Protein AF-A0A7Y1Y764-F1 (afdb_monomer_lite)

Foldseek 3Di:
DVLVVLLVVLLVCCVPPVVVSPPVSLLSLQASLLVVLLVVLCVLLVHDADPQLLQQLLPQLVVQLVVQCVVVVVVCVVVCVVPVVLVVVLVVCVVVDLQCVSNCPRPVVVVVLCCQQAVSLLRSLVRSLRSLCSSVQDALSSQLSSQLSSLSSNSSNVSSVQLVVCVVPDHHSSLSSLLSSLQSLLSSQLRSLLSSLVVCCVVVVDVPVSVVSNVVSSNSVSLLSLLVVLLVVVVVSCVVVVHDDDSSVVSSVLSNVLSVLSSVSSSVVSCVSSVNDPVVCCDCVNPVNVVSVCCNVVSSVVSVVCSCVVPVVNVVPD

Radius of gyration: 20.25 Å; chains: 1; bounding box: 54×49×51 Å

Secondary structure (DSSP, 8-state):
-HHHHHHHHHHHHHHH-HHHHTTHHHHHHHHHHHHHHHHHHHHHHT----HHHHHHIIIIIHHHHHHHHHHHHHHHHHHHGGGHHHHHHHHHHHHH-TTSHHHHTSHHHHHHHHIIIIIHHHHHHHHHHHHHHTT---SHHHHHHHHHHHHHHHHHHHHHHHHHHIIIIIS-HHHHHHHHHHTTTHHHHHHHHHHHHHHHHHTTS-HHHHHHHHHHHHHHHHHHHHHHHHHHHHHHHHHHTT--S-HHHHHHHHHHHHHHHHHHHHHHHHHHHHTSS-GGGGSTTSHHHHHHHHHHHHHHHHHHHHHHHH-GGGTS--

Sequence (318 aa):
MLALATGLLSAIWIILSPETALPVGLVLGSASVPAAVLFAVAGRLDAPISLRALIGGGTIGVGIALLSHAVVFAFAYSFFLGFAEAGTSALEALRIDPKFTSVLRSPWTILILLELTLVAPITEEAGKALGGFVARPTTRRDAFLAGVAAGIGFAIVENIAYGVGGLFGFDTWEPIVLGRMLGAAVHPLASGLVVLGWWERRNGVDAGAGIGRLIAGVAVHAAWNGALVITSIAGIAYDYGGASGNFAAASLAYTGLIGVLAAGALWVTASSVSGEIAAADLAPTNGHALAGWTVLASSFLVPVALLVLAFPELSDAG

pLDDT: mean 82.8, std 15.63, range [42.03, 98.75]

Structure (mmCIF, N/CA/C/O backbone):
data_AF-A0A7Y1Y764-F1
#
_entry.id   AF-A0A7Y1Y764-F1
#
loop_
_atom_site.group_PDB
_atom_site.id
_atom_site.type_symbol
_atom_site.label_atom_id
_atom_site.label_alt_id
_atom_site.label_comp_id
_atom_site.label_asym_id
_atom_site.label_entity_id
_atom_site.label_seq_id
_atom_site.pdbx_PDB_ins_code
_atom_site.Cartn_x
_atom_site.Cartn_y
_atom_site.Cartn_z
_atom_site.occupancy
_atom_site.B_iso_or_equiv
_atom_site.auth_seq_id
_atom_site.auth_comp_id
_atom_site.auth_asym_id
_atom_site.auth_atom_id
_atom_site.pdbx_PDB_model_num
ATOM 1 N N . MET A 1 1 ? -11.205 -17.881 2.915 1.00 74.75 1 MET A N 1
ATOM 2 C CA . MET A 1 1 ? -10.779 -19.045 2.100 1.00 74.75 1 MET A CA 1
ATOM 3 C C . MET A 1 1 ? -11.156 -18.885 0.631 1.00 74.75 1 MET A C 1
ATOM 5 O O . MET A 1 1 ? -10.245 -18.907 -0.180 1.00 74.75 1 MET A O 1
ATOM 9 N N . LEU A 1 2 ? -12.430 -18.639 0.285 1.00 82.12 2 LEU A N 1
ATOM 10 C CA . LEU A 1 2 ? -12.854 -18.468 -1.117 1.00 82.12 2 LEU A CA 1
ATOM 11 C C . LEU A 1 2 ? -12.069 -17.377 -1.869 1.00 82.12 2 LEU A C 1
ATOM 13 O O . LEU A 1 2 ? -11.486 -17.676 -2.897 1.00 82.12 2 LEU A O 1
ATOM 17 N N . ALA A 1 3 ? -11.969 -16.158 -1.324 1.00 83.56 3 ALA A N 1
ATOM 18 C CA . ALA A 1 3 ? -11.249 -15.053 -1.974 1.00 83.56 3 ALA A CA 1
ATOM 19 C C . ALA A 1 3 ? -9.763 -15.366 -2.258 1.00 83.56 3 ALA A C 1
ATOM 21 O O . ALA A 1 3 ? -9.260 -15.053 -3.331 1.00 83.56 3 ALA A O 1
ATOM 22 N N . LEU A 1 4 ? -9.080 -16.048 -1.330 1.00 84.50 4 LEU A N 1
ATOM 23 C CA . LEU A 1 4 ? -7.688 -16.472 -1.513 1.00 84.50 4 LEU A CA 1
ATOM 24 C C . LEU A 1 4 ? -7.564 -17.552 -2.593 1.00 84.50 4 LEU A C 1
ATOM 26 O O . LEU A 1 4 ? -6.676 -17.473 -3.435 1.00 84.50 4 LEU A O 1
ATOM 30 N N . ALA A 1 5 ? -8.465 -18.539 -2.587 1.00 88.38 5 ALA A N 1
ATOM 31 C CA . ALA A 1 5 ? -8.499 -19.575 -3.613 1.00 88.38 5 ALA A CA 1
ATOM 32 C C . ALA A 1 5 ? -8.774 -18.971 -4.998 1.00 88.38 5 ALA A C 1
ATOM 34 O O . ALA A 1 5 ? -8.069 -19.291 -5.948 1.00 88.38 5 ALA A O 1
ATOM 35 N N . THR A 1 6 ? -9.733 -18.045 -5.101 1.00 89.69 6 THR A N 1
ATOM 36 C CA . THR A 1 6 ? -10.001 -17.288 -6.330 1.00 89.69 6 THR A CA 1
ATOM 37 C C . THR A 1 6 ? -8.761 -16.531 -6.793 1.00 89.69 6 THR A C 1
ATOM 39 O O . THR A 1 6 ? -8.433 -16.616 -7.969 1.00 89.69 6 THR A O 1
ATOM 42 N N . GLY A 1 7 ? -8.044 -15.865 -5.884 1.00 87.19 7 GLY A N 1
ATOM 43 C CA . GLY A 1 7 ? -6.811 -15.149 -6.214 1.00 87.19 7 GLY A CA 1
ATOM 44 C C . GLY A 1 7 ? -5.695 -16.055 -6.714 1.00 87.19 7 GLY A C 1
ATOM 45 O O . GLY A 1 7 ? -5.092 -15.773 -7.746 1.00 87.19 7 GLY A O 1
ATOM 46 N N . LEU A 1 8 ? -5.457 -17.184 -6.046 1.00 90.31 8 LEU A N 1
ATOM 47 C CA . LEU A 1 8 ? -4.443 -18.146 -6.477 1.00 90.31 8 LEU A CA 1
ATOM 48 C C . LEU A 1 8 ? -4.789 -18.752 -7.842 1.00 90.31 8 LEU A C 1
ATOM 50 O O . LEU A 1 8 ? -3.937 -18.815 -8.724 1.00 90.31 8 LEU A O 1
ATOM 54 N N . LEU A 1 9 ? -6.048 -19.151 -8.038 1.00 92.75 9 LEU A N 1
ATOM 55 C CA . LEU A 1 9 ? -6.516 -19.694 -9.311 1.00 92.75 9 LEU A CA 1
ATOM 56 C C . LEU A 1 9 ? -6.457 -18.646 -10.426 1.00 92.75 9 LEU A C 1
ATOM 58 O O . LEU A 1 9 ? -6.048 -18.981 -11.534 1.00 92.75 9 LEU A O 1
ATOM 62 N N . SER A 1 10 ? -6.792 -17.381 -10.144 1.00 90.56 10 SER A N 1
ATOM 63 C CA . SER A 1 10 ? -6.635 -16.306 -11.126 1.00 90.56 10 SER A CA 1
ATOM 64 C C . SER A 1 10 ? -5.169 -16.056 -11.459 1.00 90.56 10 SER A C 1
ATOM 66 O O . SER A 1 10 ? -4.860 -15.908 -12.631 1.00 90.56 10 SER A O 1
ATOM 68 N N . ALA A 1 11 ? -4.254 -16.087 -10.482 1.00 92.19 11 ALA A N 1
ATOM 69 C CA . ALA A 1 11 ? -2.822 -15.942 -10.751 1.00 92.19 11 ALA A CA 1
ATOM 70 C C . ALA A 1 11 ? -2.315 -17.063 -11.667 1.00 92.19 11 ALA A C 1
ATOM 72 O O . ALA A 1 11 ? -1.645 -16.793 -12.659 1.00 92.19 11 ALA A O 1
ATOM 73 N N . ILE A 1 12 ? -2.690 -18.314 -11.378 1.00 93.94 12 ILE A N 1
ATOM 74 C CA . ILE A 1 12 ? -2.345 -19.467 -12.219 1.00 93.94 12 ILE A CA 1
ATOM 75 C C . ILE A 1 12 ? -2.919 -19.295 -13.632 1.00 93.94 12 ILE A C 1
ATOM 77 O O . ILE A 1 12 ? -2.206 -19.515 -14.606 1.00 93.94 12 ILE A O 1
ATOM 81 N N . TRP A 1 13 ? -4.176 -18.865 -13.764 1.00 94.44 13 TRP A N 1
ATOM 82 C CA . TRP A 1 13 ? -4.803 -18.644 -15.069 1.00 94.44 13 TRP A CA 1
ATOM 83 C C . TRP A 1 13 ? -4.116 -17.532 -15.873 1.00 94.44 13 TRP A C 1
ATOM 85 O O . TRP A 1 13 ? -3.839 -17.730 -17.054 1.00 94.44 13 TRP A O 1
ATOM 95 N N . ILE A 1 14 ? -3.777 -16.410 -15.229 1.00 92.62 14 ILE A N 1
ATOM 96 C CA . ILE A 1 14 ? -3.032 -15.297 -15.838 1.00 92.62 14 ILE A CA 1
ATOM 97 C C . ILE A 1 14 ? -1.668 -15.784 -16.344 1.00 92.62 14 ILE A C 1
ATOM 99 O O . ILE A 1 14 ? -1.298 -15.482 -17.471 1.00 92.62 14 ILE A O 1
ATOM 103 N N . ILE A 1 15 ? -0.944 -16.573 -15.545 1.00 92.06 15 ILE A N 1
ATOM 104 C CA . ILE A 1 15 ? 0.383 -17.090 -15.911 1.00 92.06 15 ILE A CA 1
ATOM 105 C C . ILE A 1 15 ? 0.301 -18.082 -17.079 1.00 92.06 15 ILE A C 1
ATOM 107 O O . ILE A 1 15 ? 1.140 -18.051 -17.975 1.00 92.06 15 ILE A O 1
ATOM 111 N N . LEU A 1 16 ? -0.679 -18.989 -17.061 1.00 94.25 16 LEU A N 1
ATOM 112 C CA . LEU A 1 16 ? -0.750 -20.085 -18.030 1.00 94.25 16 LEU A CA 1
ATOM 113 C C . LEU A 1 16 ? -1.453 -19.708 -19.336 1.00 94.25 16 LEU A C 1
ATOM 115 O O . LEU A 1 16 ? -1.208 -20.345 -20.361 1.00 94.25 16 LEU A O 1
ATOM 119 N N . SER A 1 17 ? -2.394 -18.763 -19.320 1.00 93.44 17 SER A N 1
ATOM 120 C CA . SER A 1 17 ? -3.243 -18.467 -20.485 1.00 93.44 17 SER A CA 1
ATOM 121 C C . SER A 1 17 ? -3.768 -17.023 -20.482 1.00 93.44 17 SER A C 1
ATOM 123 O O . SER A 1 17 ? -4.988 -16.818 -20.463 1.00 93.44 17 SER A O 1
ATOM 125 N N . PRO A 1 18 ? -2.880 -16.015 -20.532 1.00 89.25 18 PRO A N 1
ATOM 126 C CA . PRO A 1 18 ? -3.257 -14.616 -20.335 1.00 89.25 18 PRO A CA 1
ATOM 127 C C . PRO A 1 18 ? -4.267 -14.084 -21.360 1.00 89.25 18 PRO A C 1
ATOM 129 O O . PRO A 1 18 ? -5.234 -13.427 -20.980 1.00 89.25 18 PRO A O 1
ATOM 132 N N . GLU A 1 19 ? -4.124 -14.467 -22.630 1.00 90.94 19 GLU A N 1
ATOM 133 C CA . GLU A 1 19 ? -5.059 -14.131 -23.717 1.00 90.94 19 GLU A CA 1
ATOM 134 C C . GLU A 1 19 ? -6.507 -14.521 -23.378 1.00 90.94 19 GLU A C 1
ATOM 136 O O . GLU A 1 19 ? -7.450 -13.767 -23.601 1.00 90.94 19 GLU A O 1
ATOM 141 N N . THR A 1 20 ? -6.689 -15.705 -22.783 1.00 93.75 20 THR A N 1
ATOM 142 C CA . THR A 1 20 ? -8.015 -16.204 -22.378 1.00 93.75 20 THR A CA 1
ATOM 143 C C . THR A 1 20 ? -8.461 -15.668 -21.026 1.00 93.75 20 THR A C 1
ATOM 145 O O . THR A 1 20 ? -9.653 -15.688 -20.724 1.00 93.75 20 THR A O 1
ATOM 148 N N . ALA A 1 21 ? -7.510 -15.227 -20.199 1.00 89.75 21 ALA A N 1
ATOM 149 C CA . ALA A 1 21 ? -7.793 -14.659 -18.897 1.00 89.75 21 ALA A CA 1
ATOM 150 C C . ALA A 1 21 ? -8.440 -13.280 -19.035 1.00 89.75 21 ALA A C 1
ATOM 152 O O . ALA A 1 21 ? -9.253 -12.910 -18.194 1.00 89.75 21 ALA A O 1
ATOM 153 N N . LEU A 1 22 ? -8.159 -12.515 -20.086 1.00 88.50 22 LEU A N 1
ATOM 154 C CA . LEU A 1 22 ? -8.817 -11.228 -20.293 1.00 88.50 22 LEU A CA 1
ATOM 155 C C . LEU A 1 22 ? -10.318 -11.366 -20.627 1.00 88.50 22 LEU A C 1
ATOM 157 O O . LEU A 1 22 ? -10.718 -12.268 -21.358 1.00 88.50 22 LEU A O 1
ATOM 161 N N . PRO A 1 23 ? -11.178 -10.449 -20.137 1.00 90.25 23 PRO A N 1
ATOM 162 C CA . PRO A 1 23 ? -10.921 -9.413 -19.124 1.00 90.25 23 PRO A CA 1
ATOM 163 C C . PRO A 1 23 ? -11.101 -9.918 -17.676 1.00 90.25 23 PRO A C 1
ATOM 165 O O . PRO A 1 23 ? -10.860 -9.185 -16.717 1.00 90.25 23 PRO A O 1
ATOM 168 N N . VAL A 1 24 ? -11.563 -11.158 -17.494 1.00 92.94 24 VAL A N 1
ATOM 169 C CA . VAL A 1 24 ? -12.018 -11.692 -16.200 1.00 92.94 24 VAL A CA 1
ATOM 170 C C . VAL A 1 24 ? -10.870 -11.835 -15.198 1.00 92.94 24 VAL A C 1
ATOM 172 O O . VAL A 1 24 ? -10.999 -11.411 -14.054 1.00 92.94 24 VAL A O 1
ATOM 175 N N . GLY A 1 25 ? -9.738 -12.388 -15.619 1.00 89.12 25 GLY A N 1
ATOM 176 C CA . GLY A 1 25 ? -8.511 -12.533 -14.844 1.00 89.12 25 GLY A CA 1
ATOM 177 C C . GLY A 1 25 ? -7.947 -11.198 -14.369 1.00 89.12 25 GLY A C 1
ATOM 178 O O . GLY A 1 25 ? -7.520 -11.117 -13.223 1.00 89.12 25 GLY A O 1
ATOM 179 N N . LEU A 1 26 ? -8.041 -10.133 -15.174 1.00 92.12 26 LEU A N 1
ATOM 180 C CA . LEU A 1 26 ? -7.655 -8.781 -14.753 1.00 92.12 26 LEU A CA 1
ATOM 181 C C . LEU A 1 26 ? -8.497 -8.328 -13.558 1.00 92.12 26 LEU A C 1
ATOM 183 O O . LEU A 1 26 ? -7.946 -7.930 -12.531 1.00 92.12 26 LEU A O 1
ATOM 187 N N . VAL A 1 27 ? -9.824 -8.436 -13.651 1.00 94.06 27 VAL A N 1
ATOM 188 C CA . VAL A 1 27 ? -10.735 -8.019 -12.573 1.00 94.06 27 VAL A CA 1
ATOM 189 C C . VAL A 1 27 ? -10.589 -8.917 -11.342 1.00 94.06 27 VAL A C 1
ATOM 191 O O . VAL A 1 27 ? -10.467 -8.420 -10.221 1.00 94.06 27 VAL A O 1
ATOM 194 N N . LEU A 1 28 ? -10.569 -10.240 -11.531 1.00 93.88 28 LEU A N 1
ATOM 195 C CA . LEU A 1 28 ? -10.440 -11.199 -10.436 1.00 93.88 28 LEU A CA 1
ATOM 196 C C . LEU A 1 28 ? -9.090 -11.072 -9.733 1.00 93.88 28 LEU A C 1
ATOM 198 O O . LEU A 1 28 ? -9.072 -11.012 -8.505 1.00 93.88 28 LEU A O 1
ATOM 202 N N . GLY A 1 29 ? -7.984 -10.979 -10.470 1.00 92.25 29 GLY A N 1
ATOM 203 C CA . GLY A 1 29 ? -6.652 -10.773 -9.901 1.00 92.25 29 GLY A CA 1
ATOM 204 C C . GLY A 1 29 ? -6.574 -9.462 -9.123 1.00 92.25 29 GLY A C 1
ATOM 205 O O . GLY A 1 29 ? -6.137 -9.444 -7.973 1.00 92.25 29 GLY A O 1
ATOM 206 N N . SER A 1 30 ? -7.129 -8.387 -9.687 1.00 94.06 30 SER A N 1
ATOM 207 C CA . SER A 1 30 ? -7.143 -7.062 -9.059 1.00 94.06 30 SER A CA 1
ATOM 208 C C . SER A 1 30 ? -7.946 -6.993 -7.758 1.00 94.06 30 SER A C 1
ATOM 210 O O . SER A 1 30 ? -7.631 -6.154 -6.915 1.00 94.06 30 SER A O 1
ATOM 212 N N . ALA A 1 31 ? -8.965 -7.845 -7.576 1.00 96.31 31 ALA A N 1
ATOM 213 C CA . ALA A 1 31 ? -9.905 -7.746 -6.455 1.00 96.31 31 ALA A CA 1
ATOM 214 C C . ALA A 1 31 ? -9.817 -8.865 -5.411 1.00 96.31 31 ALA A C 1
ATOM 216 O O . ALA A 1 31 ? -10.033 -8.624 -4.221 1.00 96.31 31 ALA A O 1
ATOM 217 N N . SER A 1 32 ? -9.512 -10.092 -5.823 1.00 95.88 32 SER A N 1
ATOM 218 C CA . SER A 1 32 ? -9.644 -11.277 -4.967 1.00 95.88 32 SER A CA 1
ATOM 219 C C . SER A 1 32 ? -8.618 -11.331 -3.832 1.00 95.88 32 SER A C 1
ATOM 221 O O . SER A 1 32 ? -8.995 -11.601 -2.690 1.00 95.88 32 SER A O 1
ATOM 223 N N . VAL A 1 33 ? -7.343 -11.028 -4.103 1.00 94.94 33 VAL A N 1
ATOM 224 C CA . VAL A 1 33 ? -6.294 -11.019 -3.069 1.00 94.94 33 VAL A CA 1
ATOM 225 C C . VAL A 1 33 ? -6.491 -9.855 -2.089 1.00 94.94 33 VAL A C 1
ATOM 227 O O . VAL A 1 33 ? -6.516 -10.121 -0.884 1.00 94.94 33 VAL A O 1
ATOM 230 N N . PRO A 1 34 ? -6.755 -8.606 -2.533 1.00 96.75 34 PRO A N 1
ATOM 231 C CA . PRO A 1 34 ? -7.155 -7.532 -1.621 1.00 96.75 34 PRO A CA 1
ATOM 232 C C . PRO A 1 34 ? -8.377 -7.897 -0.758 1.00 96.75 34 PRO A C 1
ATOM 234 O O . PRO A 1 34 ? -8.368 -7.710 0.460 1.00 96.75 34 PRO A O 1
ATOM 237 N N . ALA A 1 35 ? -9.413 -8.507 -1.343 1.00 97.31 35 ALA A N 1
ATOM 238 C CA . ALA A 1 35 ? -10.568 -8.971 -0.577 1.00 97.31 35 ALA A CA 1
ATOM 239 C C . ALA A 1 35 ? -10.185 -10.041 0.462 1.00 97.31 35 ALA A C 1
ATOM 241 O O . ALA A 1 35 ? -10.663 -9.998 1.595 1.00 97.31 35 ALA A O 1
ATOM 242 N N . ALA A 1 36 ? -9.297 -10.980 0.121 1.00 97.06 36 ALA A N 1
ATOM 243 C CA . ALA A 1 36 ? -8.798 -11.979 1.064 1.00 97.06 36 ALA A CA 1
ATOM 244 C C . ALA A 1 36 ? -8.076 -11.335 2.259 1.00 97.06 36 ALA A C 1
ATOM 246 O O . ALA A 1 36 ? -8.318 -11.744 3.397 1.00 97.06 36 ALA A O 1
ATOM 247 N N . VAL A 1 37 ? -7.257 -10.306 2.013 1.0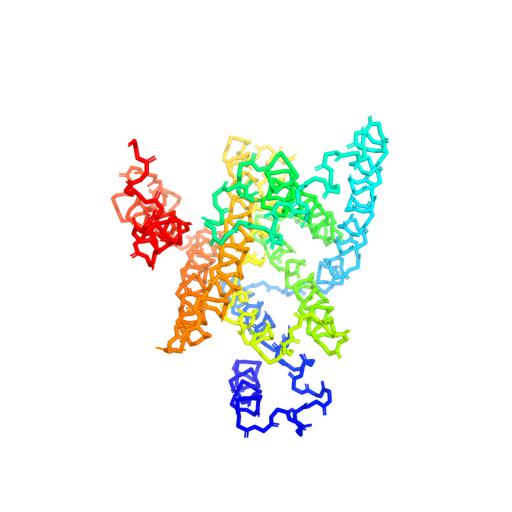0 97.56 37 VAL A N 1
ATOM 248 C CA . VAL A 1 37 ? -6.597 -9.517 3.065 1.00 97.56 37 VAL A CA 1
ATOM 249 C C . VAL A 1 37 ? -7.633 -8.837 3.963 1.00 97.56 37 VAL A C 1
ATOM 251 O O . VAL A 1 37 ? -7.543 -8.949 5.185 1.00 97.56 37 VAL A O 1
ATOM 254 N N . LEU A 1 38 ? -8.659 -8.206 3.382 1.00 98.12 38 LEU A N 1
ATOM 255 C CA . LEU A 1 38 ? -9.738 -7.569 4.144 1.00 98.12 38 LEU A CA 1
ATOM 256 C C . LEU A 1 38 ? -10.443 -8.558 5.078 1.00 98.12 38 LEU A C 1
ATOM 258 O O . LEU A 1 38 ? -10.617 -8.270 6.260 1.00 98.12 38 LEU A O 1
ATOM 262 N N . PHE A 1 39 ? -10.823 -9.732 4.565 1.00 97.94 39 PHE A N 1
ATOM 263 C CA . PHE A 1 39 ? -11.476 -10.765 5.370 1.00 97.94 39 PHE A CA 1
ATOM 264 C C . PHE A 1 39 ? -10.564 -11.306 6.474 1.00 97.94 39 PHE A C 1
ATOM 266 O O . PHE A 1 39 ? -11.042 -11.554 7.579 1.00 97.94 39 PHE A O 1
ATOM 273 N N . ALA A 1 40 ? -9.266 -11.466 6.203 1.00 97.12 40 ALA A N 1
ATOM 274 C CA . ALA A 1 40 ? -8.304 -11.912 7.205 1.00 97.12 40 ALA A CA 1
ATOM 275 C C . ALA A 1 40 ? -8.177 -10.901 8.355 1.00 97.12 40 ALA A C 1
ATOM 277 O O . ALA A 1 40 ? -8.237 -11.292 9.519 1.00 97.12 40 ALA A O 1
ATOM 278 N N . VAL A 1 41 ? -8.068 -9.605 8.046 1.00 97.81 41 VAL A N 1
ATOM 279 C CA . VAL A 1 41 ? -7.980 -8.547 9.066 1.00 97.81 41 VAL A CA 1
ATOM 280 C C . VAL A 1 41 ? -9.302 -8.376 9.817 1.00 97.81 41 VAL A C 1
ATOM 282 O O . VAL A 1 41 ? -9.295 -8.243 11.037 1.00 97.81 41 VAL A O 1
ATOM 285 N N . ALA A 1 42 ? -10.444 -8.424 9.129 1.00 97.69 42 ALA A N 1
ATOM 286 C CA . ALA A 1 42 ? -11.753 -8.342 9.776 1.00 97.69 42 ALA A CA 1
ATOM 287 C C . ALA A 1 42 ? -11.979 -9.503 10.755 1.00 97.69 42 ALA A C 1
ATOM 289 O O . ALA A 1 42 ? -12.375 -9.275 11.896 1.00 97.69 42 ALA A O 1
ATOM 290 N N . GLY A 1 43 ? -11.651 -10.734 10.340 1.00 96.38 43 GLY A N 1
ATOM 291 C CA . GLY A 1 43 ? -11.710 -11.910 11.210 1.00 96.38 43 GLY A CA 1
ATOM 292 C C . GLY A 1 43 ? -10.734 -11.817 12.383 1.00 96.38 43 GLY A C 1
ATOM 293 O O . GLY A 1 43 ? -11.077 -12.199 13.495 1.00 96.38 43 GLY A O 1
ATOM 294 N N . ARG A 1 44 ? -9.544 -11.243 12.165 1.00 95.06 44 ARG A N 1
ATOM 295 C CA . ARG A 1 44 ? -8.555 -11.004 13.225 1.00 95.06 44 ARG A CA 1
ATOM 296 C C . ARG A 1 44 ? -9.064 -10.053 14.305 1.00 95.06 44 ARG A C 1
ATOM 298 O O . ARG A 1 44 ? -8.757 -10.244 15.477 1.00 95.06 44 ARG A O 1
ATOM 305 N N . LEU A 1 45 ? -9.773 -9.008 13.896 1.00 96.12 45 LEU A N 1
ATOM 306 C CA . LEU A 1 45 ? -10.291 -7.974 14.790 1.00 96.12 45 LEU A CA 1
ATOM 307 C C . LEU A 1 45 ? -11.662 -8.321 15.380 1.00 96.12 45 LEU A C 1
ATOM 309 O O . LEU A 1 45 ? -12.152 -7.546 16.201 1.00 96.12 45 LEU A O 1
ATOM 313 N N . ASP A 1 46 ? -12.258 -9.438 14.947 1.00 96.38 46 ASP A N 1
ATOM 314 C CA . ASP A 1 46 ? -13.639 -9.832 15.240 1.00 96.38 46 ASP A CA 1
ATOM 315 C C . ASP A 1 46 ? -14.623 -8.670 15.019 1.00 96.38 46 ASP A C 1
ATOM 317 O O . ASP A 1 46 ? -15.422 -8.302 15.879 1.00 96.38 46 ASP A O 1
ATOM 321 N N . ALA A 1 47 ? -14.488 -8.007 13.866 1.00 95.12 47 ALA A N 1
ATOM 322 C CA . ALA A 1 47 ? -15.212 -6.779 13.565 1.00 95.12 47 ALA A CA 1
ATOM 323 C C . ALA A 1 47 ? -15.842 -6.817 12.163 1.00 95.12 47 ALA A C 1
ATOM 325 O O . ALA A 1 47 ? -15.241 -7.335 11.214 1.00 95.12 47 ALA A O 1
ATOM 326 N N . PRO A 1 48 ? -17.055 -6.254 11.996 1.00 96.75 48 PRO A N 1
ATOM 327 C CA . PRO A 1 48 ? -17.731 -6.241 10.709 1.00 96.75 48 PRO A CA 1
ATOM 328 C C . PRO A 1 48 ? -17.027 -5.305 9.721 1.00 96.75 48 PRO A C 1
ATOM 330 O O . PRO A 1 48 ? -16.610 -4.196 10.055 1.00 96.75 48 PRO A O 1
ATOM 333 N N . ILE A 1 49 ? -16.949 -5.732 8.461 1.00 97.50 49 ILE A N 1
ATOM 334 C CA . ILE A 1 49 ? -16.391 -4.917 7.378 1.00 97.50 49 ILE A CA 1
ATOM 335 C C . ILE A 1 49 ? -17.326 -3.741 7.080 1.00 97.50 49 ILE A C 1
ATOM 337 O O . ILE A 1 49 ? -18.512 -3.921 6.795 1.00 97.50 49 ILE A O 1
ATOM 341 N N . SER A 1 50 ? -16.773 -2.528 7.054 1.00 97.44 50 SER A N 1
ATOM 342 C CA . SER A 1 50 ? -17.509 -1.342 6.619 1.00 97.44 50 SER A CA 1
ATOM 343 C C . SER A 1 50 ? -17.481 -1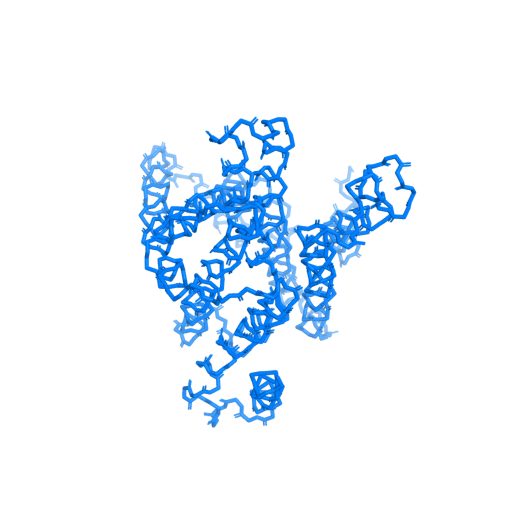.197 5.098 1.00 97.44 50 SER A C 1
ATOM 345 O O . SER A 1 50 ? -16.500 -0.730 4.516 1.00 97.44 50 SER A O 1
ATOM 347 N N . LEU A 1 51 ? -18.602 -1.516 4.445 1.00 97.81 51 LEU A N 1
ATOM 348 C CA . LEU A 1 51 ? -18.769 -1.292 3.004 1.00 97.81 51 LEU A CA 1
ATOM 349 C C . LEU A 1 51 ? -18.654 0.197 2.631 1.00 97.81 51 LEU A C 1
ATOM 351 O O . LEU A 1 51 ? -18.181 0.529 1.550 1.00 97.81 51 LEU A O 1
ATOM 355 N N . ARG A 1 52 ? -19.035 1.106 3.539 1.00 98.19 52 ARG A N 1
ATOM 356 C CA . ARG A 1 52 ? -18.894 2.555 3.320 1.00 98.19 52 ARG A CA 1
ATOM 357 C C . ARG A 1 52 ? -17.436 2.979 3.220 1.00 98.19 52 ARG A C 1
ATOM 359 O O . ARG A 1 52 ? -17.120 3.782 2.354 1.00 98.19 52 ARG A O 1
ATOM 366 N N . ALA A 1 53 ? -16.569 2.440 4.078 1.00 98.31 53 ALA A N 1
ATOM 367 C CA . ALA A 1 53 ? -15.137 2.709 3.997 1.00 98.31 53 ALA A CA 1
ATOM 368 C C . ALA A 1 53 ? -14.538 2.126 2.712 1.00 98.31 53 ALA A C 1
ATOM 370 O O . ALA A 1 53 ? -13.798 2.821 2.025 1.00 98.31 53 ALA A O 1
ATOM 371 N N . LEU A 1 54 ? -14.921 0.894 2.352 1.00 98.50 54 LEU A N 1
ATOM 372 C CA . LEU A 1 54 ? -14.493 0.246 1.109 1.00 98.50 54 LEU A CA 1
ATOM 373 C C . LEU A 1 54 ? -14.854 1.090 -0.124 1.00 98.50 54 LEU A C 1
ATOM 375 O O . LEU A 1 54 ? -13.981 1.455 -0.908 1.00 98.50 54 LEU A O 1
ATOM 379 N N . ILE A 1 55 ? -16.129 1.465 -0.261 1.00 98.31 55 ILE A N 1
ATOM 380 C CA . ILE A 1 55 ? -16.599 2.323 -1.358 1.00 98.31 55 ILE A CA 1
ATOM 381 C C . ILE A 1 55 ? -15.930 3.698 -1.284 1.00 98.31 55 ILE A C 1
ATOM 383 O O . ILE A 1 55 ? -15.501 4.220 -2.309 1.00 98.31 55 ILE A O 1
ATOM 387 N N . GLY A 1 56 ? -15.806 4.279 -0.089 1.00 98.06 56 GLY A N 1
ATOM 388 C CA . GLY A 1 56 ? -15.166 5.575 0.125 1.00 98.06 56 GLY A CA 1
ATOM 389 C C . GLY A 1 56 ? -13.716 5.595 -0.356 1.00 98.06 56 GLY A C 1
ATOM 390 O O . GLY A 1 56 ? -13.315 6.537 -1.030 1.00 98.06 56 GLY A O 1
ATOM 391 N N . GLY A 1 57 ? -12.945 4.543 -0.090 1.00 97.69 57 GLY A N 1
ATOM 392 C CA . GLY A 1 57 ? -11.587 4.398 -0.612 1.00 97.69 57 GLY A CA 1
ATOM 393 C C . GLY A 1 57 ? -11.536 4.324 -2.138 1.00 97.69 57 GLY A C 1
ATOM 394 O O . GLY A 1 57 ? -10.793 5.076 -2.763 1.00 97.69 57 GLY A O 1
ATOM 395 N N . GLY A 1 58 ? -12.383 3.484 -2.743 1.00 97.31 58 GLY A N 1
ATOM 396 C CA . GLY A 1 58 ? -12.441 3.313 -4.201 1.00 97.31 58 GLY A CA 1
ATOM 397 C C . GLY A 1 58 ? -13.036 4.500 -4.970 1.00 97.31 58 GLY A C 1
ATOM 398 O O . GLY A 1 58 ? -12.883 4.578 -6.182 1.00 97.31 58 GLY A O 1
ATOM 399 N N . THR A 1 59 ? -13.711 5.430 -4.288 1.00 97.44 59 THR A N 1
ATOM 400 C CA . THR A 1 59 ? -14.352 6.599 -4.916 1.00 97.44 59 THR A CA 1
ATOM 401 C C . THR A 1 59 ? -13.697 7.905 -4.485 1.00 97.44 59 THR A C 1
ATOM 403 O O . THR A 1 59 ? -13.018 8.535 -5.285 1.00 97.44 59 THR A O 1
ATOM 406 N N . ILE A 1 60 ? -13.858 8.310 -3.222 1.00 96.88 60 ILE A N 1
ATOM 407 C CA . ILE A 1 60 ? -13.289 9.550 -2.671 1.00 96.88 60 ILE A CA 1
ATOM 408 C C . ILE A 1 60 ? -11.765 9.487 -2.700 1.00 96.88 60 ILE A C 1
ATOM 410 O O . ILE A 1 60 ? -11.135 10.450 -3.126 1.00 96.88 60 ILE A O 1
ATOM 414 N N . GLY A 1 61 ? -11.179 8.360 -2.284 1.00 94.19 61 GLY A N 1
ATOM 415 C CA . GLY A 1 61 ? -9.728 8.186 -2.292 1.00 94.19 61 GLY A CA 1
ATOM 416 C C . GLY A 1 61 ? -9.145 8.348 -3.692 1.00 94.19 61 GLY A C 1
ATOM 417 O O . GLY A 1 61 ? -8.276 9.192 -3.896 1.00 94.19 61 GLY A O 1
ATOM 418 N N . VAL A 1 62 ? -9.685 7.607 -4.663 1.00 93.50 62 VAL A N 1
ATOM 419 C CA . VAL A 1 62 ? -9.269 7.683 -6.074 1.00 93.50 62 VAL A CA 1
ATOM 420 C C . VAL A 1 62 ? -9.526 9.071 -6.663 1.00 93.50 62 VAL A C 1
ATOM 422 O O . VAL A 1 62 ? -8.655 9.629 -7.319 1.00 93.50 62 VAL A O 1
ATOM 425 N N . GLY A 1 63 ? -10.690 9.668 -6.401 1.00 93.62 63 GLY A N 1
ATOM 426 C CA . GLY A 1 63 ? -11.028 11.003 -6.893 1.00 93.62 63 GLY A CA 1
ATOM 427 C C . GLY A 1 63 ? -10.070 12.077 -6.380 1.00 93.62 63 GLY A C 1
ATOM 428 O O . GLY A 1 63 ? -9.615 12.908 -7.160 1.00 93.62 63 GLY A O 1
ATOM 429 N N . ILE A 1 64 ? -9.717 12.038 -5.092 1.00 92.88 64 ILE A N 1
ATOM 430 C CA . ILE A 1 64 ? -8.731 12.955 -4.510 1.00 92.88 64 ILE A CA 1
ATOM 431 C C . ILE A 1 64 ? -7.356 12.721 -5.126 1.00 92.88 64 ILE A C 1
ATOM 433 O O . ILE A 1 64 ? -6.743 13.690 -5.551 1.00 92.88 64 ILE A O 1
ATOM 437 N N . ALA A 1 65 ? -6.907 11.470 -5.242 1.00 89.12 65 ALA A N 1
ATOM 438 C CA . ALA A 1 65 ? -5.626 11.151 -5.866 1.00 89.12 65 ALA A CA 1
ATOM 439 C C . ALA A 1 65 ? -5.539 11.692 -7.302 1.00 89.12 65 ALA A C 1
ATOM 441 O O . ALA A 1 65 ? -4.598 12.401 -7.641 1.00 89.12 65 ALA A O 1
ATOM 442 N N . LEU A 1 66 ? -6.562 11.450 -8.127 1.00 87.94 66 LEU A N 1
ATOM 443 C CA . LEU A 1 66 ? -6.615 11.944 -9.506 1.00 87.94 66 LEU A CA 1
ATOM 444 C C . LEU A 1 66 ? -6.603 13.476 -9.579 1.00 87.94 66 LEU A C 1
ATOM 446 O O . LEU A 1 66 ? -5.867 14.044 -10.383 1.00 87.94 66 LEU A O 1
ATOM 450 N N . LEU A 1 67 ? -7.397 14.152 -8.743 1.00 87.94 67 LEU A N 1
ATOM 451 C CA . LEU A 1 67 ? -7.435 15.616 -8.702 1.00 87.94 67 LEU A CA 1
ATOM 452 C C . LEU A 1 67 ? -6.108 16.200 -8.211 1.00 87.94 67 LEU A C 1
ATOM 454 O O . LEU A 1 67 ? -5.618 17.171 -8.784 1.00 87.94 67 LEU A O 1
ATOM 458 N N . SER A 1 68 ? -5.517 15.607 -7.175 1.00 84.19 68 SER A N 1
ATOM 459 C CA . SER A 1 68 ? -4.224 16.013 -6.636 1.00 84.19 68 SER A CA 1
ATOM 460 C C . SER A 1 68 ? -3.119 15.833 -7.668 1.00 84.19 68 SER A C 1
ATOM 462 O O . SER A 1 68 ? -2.409 16.797 -7.929 1.00 84.19 68 SER A O 1
ATOM 464 N N . HIS A 1 69 ? -3.030 14.678 -8.329 1.00 79.69 69 HIS A N 1
ATOM 465 C CA . HIS A 1 69 ? -2.051 14.454 -9.394 1.00 79.69 69 HIS A CA 1
ATOM 466 C C . HIS A 1 69 ? -2.260 15.402 -10.571 1.00 79.69 69 HIS A C 1
ATOM 468 O O . HIS A 1 69 ? -1.292 15.950 -11.079 1.00 79.69 69 HIS A O 1
ATOM 474 N N . ALA A 1 70 ? -3.501 15.672 -10.985 1.00 77.75 70 ALA A N 1
ATOM 475 C CA . ALA A 1 70 ? -3.763 16.634 -12.052 1.00 77.75 70 ALA A CA 1
ATOM 476 C C . ALA A 1 70 ? -3.297 18.048 -11.675 1.00 77.75 70 ALA A C 1
ATOM 478 O O . ALA A 1 70 ? -2.719 18.745 -12.505 1.00 77.75 70 ALA A O 1
ATOM 479 N N . VAL A 1 71 ? -3.509 18.468 -10.425 1.00 74.56 71 VAL A N 1
ATOM 480 C CA . VAL A 1 71 ? -3.051 19.772 -9.924 1.00 74.56 71 VAL A CA 1
ATOM 481 C C . VAL A 1 71 ? -1.536 19.814 -9.802 1.00 74.56 71 VAL A C 1
ATOM 483 O O . VAL A 1 71 ? -0.939 20.805 -10.210 1.00 74.56 71 VAL A O 1
ATOM 486 N N . VAL A 1 72 ? -0.900 18.764 -9.282 1.00 71.06 72 VAL A N 1
ATOM 487 C CA . VAL A 1 72 ? 0.560 18.722 -9.165 1.00 71.06 72 VAL A CA 1
ATOM 488 C C . VAL A 1 72 ? 1.204 18.653 -10.543 1.00 71.06 72 VAL A C 1
ATOM 490 O O . VAL A 1 72 ? 2.136 19.404 -10.803 1.00 71.06 72 VAL A O 1
ATOM 493 N N . PHE A 1 73 ? 0.657 17.865 -11.466 1.00 66.44 73 PHE A N 1
ATOM 494 C CA . PHE A 1 73 ? 1.121 17.805 -12.846 1.00 66.44 73 PHE A CA 1
ATOM 495 C C . PHE A 1 73 ? 0.895 19.129 -13.576 1.00 66.44 73 PHE A C 1
ATOM 497 O O . PHE A 1 73 ? 1.782 19.581 -14.284 1.00 66.44 73 PHE A O 1
ATOM 504 N N . ALA A 1 74 ? -0.243 19.801 -13.380 1.00 70.06 74 ALA A N 1
ATOM 505 C CA . ALA A 1 74 ? -0.494 21.121 -13.952 1.00 70.06 74 ALA A CA 1
ATOM 506 C C . ALA A 1 74 ? 0.413 22.195 -13.339 1.00 70.06 74 ALA A C 1
ATOM 508 O O . ALA A 1 74 ? 0.892 23.063 -14.065 1.00 70.06 74 ALA A O 1
ATOM 509 N N . PHE A 1 75 ? 0.674 22.140 -12.030 1.00 68.12 75 PHE A N 1
ATOM 510 C CA . PHE A 1 75 ? 1.607 23.034 -11.349 1.00 68.12 75 PHE A CA 1
ATOM 511 C C . PHE A 1 75 ? 3.026 22.803 -11.846 1.00 68.12 75 PHE A C 1
ATOM 513 O O . PHE A 1 75 ? 3.670 23.767 -12.237 1.00 68.12 75 PHE A O 1
ATOM 520 N N . ALA A 1 76 ? 3.473 21.546 -11.898 1.00 63.16 76 ALA A N 1
ATOM 521 C CA . ALA A 1 76 ? 4.728 21.147 -12.503 1.00 63.16 76 ALA A CA 1
ATOM 522 C C . ALA A 1 76 ? 4.773 21.701 -13.927 1.00 63.16 76 ALA A C 1
ATOM 524 O O . ALA A 1 76 ? 5.526 22.625 -14.191 1.00 63.16 76 ALA A O 1
ATOM 525 N N . TYR A 1 77 ? 3.900 21.245 -14.818 1.00 61.47 77 TYR A N 1
ATOM 526 C CA . TYR A 1 77 ? 3.833 21.681 -16.210 1.00 61.47 77 TYR A CA 1
ATOM 527 C C . TYR A 1 77 ? 3.828 23.213 -16.381 1.00 61.47 77 TYR A C 1
ATOM 529 O O . TYR A 1 77 ? 4.544 23.726 -17.233 1.00 61.47 77 TYR A O 1
ATOM 537 N N . SER A 1 78 ? 3.097 23.963 -15.550 1.00 62.06 78 SER A N 1
ATOM 538 C CA . SER A 1 78 ? 3.023 25.435 -15.622 1.00 62.06 78 SER A CA 1
ATOM 539 C C . SER A 1 78 ? 4.266 26.134 -15.064 1.00 62.06 78 SER A C 1
ATOM 541 O O . SER A 1 78 ? 4.750 27.089 -15.665 1.00 62.06 78 SER A O 1
ATOM 543 N N . PHE A 1 79 ? 4.811 25.657 -13.943 1.00 59.72 79 PHE A N 1
ATOM 544 C CA . PHE A 1 79 ? 6.095 26.101 -13.388 1.00 59.72 79 PHE A CA 1
ATOM 545 C C . PHE A 1 79 ? 7.245 25.806 -14.370 1.00 59.72 79 PHE A C 1
ATOM 547 O O . PHE A 1 79 ? 8.217 26.553 -14.458 1.00 59.72 79 PHE A O 1
ATOM 554 N N . PHE A 1 80 ? 7.090 24.749 -15.168 1.00 52.81 80 PHE A N 1
ATOM 555 C CA . PHE A 1 80 ? 8.091 24.189 -16.067 1.00 52.81 80 PHE A CA 1
ATOM 556 C C . PHE A 1 80 ? 7.977 24.613 -17.531 1.00 52.81 80 PHE A C 1
ATOM 558 O O . PHE A 1 80 ? 8.978 24.554 -18.239 1.00 52.81 80 PHE A O 1
ATOM 565 N N . LEU A 1 81 ? 6.834 25.126 -17.990 1.00 56.62 81 LEU A N 1
ATOM 566 C CA . LEU A 1 81 ? 6.720 25.837 -19.271 1.00 56.62 81 LEU A CA 1
ATOM 567 C C . LEU A 1 81 ? 7.666 27.050 -19.332 1.00 56.62 81 LEU A C 1
ATOM 569 O O . LEU A 1 81 ? 8.084 27.441 -20.417 1.00 56.62 81 LEU A O 1
ATOM 573 N N . GLY A 1 82 ? 8.090 27.578 -18.178 1.00 56.53 82 GLY A N 1
ATOM 574 C CA . GLY A 1 82 ? 9.189 28.544 -18.078 1.00 56.53 82 GLY A CA 1
ATOM 575 C C . GLY A 1 82 ? 10.591 27.983 -18.388 1.00 56.53 82 GLY A C 1
ATOM 576 O O . GLY A 1 82 ? 11.530 28.764 -18.485 1.00 56.53 82 GLY A O 1
ATOM 577 N N . PHE A 1 83 ? 10.742 26.662 -18.550 1.00 55.25 83 PHE A N 1
ATOM 578 C CA . PHE A 1 83 ? 12.010 25.921 -18.691 1.00 55.25 83 PHE A CA 1
ATOM 579 C C . PHE A 1 83 ? 11.951 24.788 -19.744 1.00 55.25 83 PHE A C 1
ATOM 581 O O . PHE A 1 83 ? 12.727 23.832 -19.675 1.00 55.25 83 PHE A O 1
ATOM 588 N N . ALA A 1 84 ? 11.043 24.870 -20.724 1.00 52.78 84 ALA A N 1
ATOM 589 C CA . ALA A 1 84 ? 10.779 23.823 -21.723 1.00 52.78 84 ALA A CA 1
ATOM 590 C C . ALA A 1 84 ? 12.035 23.296 -22.460 1.00 52.78 84 ALA A C 1
ATOM 592 O O . ALA A 1 84 ? 12.102 22.114 -22.795 1.00 52.78 84 ALA A O 1
ATOM 593 N N . GLU A 1 85 ? 13.060 24.135 -22.629 1.00 57.97 85 GLU A N 1
ATOM 594 C CA . GLU A 1 85 ? 14.349 23.773 -23.237 1.00 57.97 85 GLU A CA 1
ATOM 595 C C . GLU A 1 85 ? 15.117 22.687 -22.462 1.00 57.97 85 GLU A C 1
ATOM 597 O O . GLU A 1 85 ? 15.835 21.879 -23.058 1.00 57.97 85 GLU A O 1
ATOM 602 N N . ALA A 1 86 ? 14.958 22.613 -21.138 1.00 56.31 86 ALA A N 1
ATOM 603 C CA . ALA A 1 86 ? 15.635 21.609 -20.320 1.00 56.31 86 ALA A CA 1
ATOM 604 C C . ALA A 1 86 ? 14.989 20.218 -20.453 1.00 56.31 86 ALA A C 1
ATOM 606 O O . ALA A 1 86 ? 15.677 19.211 -20.297 1.00 56.31 86 ALA A O 1
ATOM 607 N N . GLY A 1 87 ? 13.684 20.150 -20.740 1.00 52.72 87 GLY A N 1
ATOM 608 C CA . GLY A 1 87 ? 12.966 18.888 -20.946 1.00 52.72 87 GLY A CA 1
ATOM 609 C C . GLY A 1 87 ? 13.319 18.241 -22.285 1.00 52.72 87 GLY A C 1
ATOM 610 O O . GLY A 1 87 ? 13.636 17.052 -22.336 1.00 52.72 87 GLY A O 1
ATOM 611 N N . THR A 1 88 ? 13.361 19.039 -23.357 1.00 58.50 88 THR A N 1
ATOM 612 C CA . THR A 1 88 ? 13.861 18.590 -24.666 1.00 58.50 88 THR A CA 1
ATOM 613 C C . THR A 1 88 ? 15.320 18.163 -24.578 1.00 58.50 88 THR A C 1
ATOM 615 O O . THR A 1 88 ? 15.645 17.073 -25.030 1.00 58.50 88 THR A O 1
ATOM 618 N N . SER A 1 89 ? 16.168 18.925 -23.877 1.00 58.50 89 SER A N 1
ATOM 619 C CA . SER A 1 89 ? 17.582 18.569 -23.681 1.00 58.50 89 SER A CA 1
ATOM 620 C C . SER A 1 89 ? 17.779 17.255 -22.912 1.00 58.50 89 SER A C 1
ATOM 622 O O . SER A 1 89 ? 18.710 16.510 -23.208 1.00 58.50 89 SER A O 1
ATOM 624 N N . ALA A 1 90 ? 16.907 16.929 -21.949 1.00 51.97 90 ALA A N 1
ATOM 625 C CA . ALA A 1 90 ? 16.961 15.659 -21.222 1.00 51.97 90 ALA A CA 1
ATOM 626 C C . ALA A 1 90 ? 16.536 14.460 -22.091 1.00 51.97 90 ALA A C 1
ATOM 628 O O . ALA A 1 90 ? 17.156 13.400 -22.016 1.00 51.97 90 ALA A O 1
ATOM 629 N N . LEU A 1 91 ? 15.515 14.627 -22.941 1.00 53.72 91 LEU A N 1
ATOM 630 C CA . LEU A 1 91 ? 15.093 13.615 -23.921 1.00 53.72 91 LEU A CA 1
ATOM 631 C C . LEU A 1 91 ? 16.130 13.421 -25.040 1.00 53.72 91 LEU A C 1
ATOM 633 O O . LEU A 1 91 ? 16.350 12.296 -25.489 1.00 53.72 91 LEU A O 1
ATOM 637 N N . GLU A 1 92 ? 16.792 14.496 -25.468 1.00 59.31 92 GLU A N 1
ATOM 638 C CA . GLU A 1 92 ? 17.920 14.445 -26.403 1.00 59.31 92 GLU A CA 1
ATOM 639 C C . GLU A 1 92 ? 19.122 13.723 -25.768 1.00 59.31 92 GLU A C 1
ATOM 641 O O . GLU A 1 92 ? 19.719 12.854 -26.397 1.00 59.31 92 GLU A O 1
ATOM 646 N N . ALA A 1 93 ? 19.436 14.008 -24.498 1.00 55.44 93 ALA A N 1
ATOM 647 C CA . ALA A 1 93 ? 20.506 13.334 -23.759 1.00 55.44 93 ALA A CA 1
ATOM 648 C C . ALA A 1 93 ? 20.228 11.832 -23.568 1.00 55.44 93 ALA A C 1
ATOM 650 O O . ALA A 1 93 ? 21.128 11.023 -23.768 1.00 55.44 93 ALA A O 1
ATOM 651 N N . LEU A 1 94 ? 18.976 11.450 -23.287 1.00 50.81 94 LEU A N 1
ATOM 652 C CA . LEU A 1 94 ? 18.506 10.054 -23.251 1.00 50.81 94 LEU A CA 1
ATOM 653 C C . LEU A 1 94 ? 18.749 9.303 -24.567 1.00 50.81 94 LEU A C 1
ATOM 655 O O . LEU A 1 94 ? 18.990 8.100 -24.557 1.00 50.81 94 LEU A O 1
ATOM 659 N N . ARG A 1 95 ? 18.676 10.001 -25.705 1.00 55.62 95 ARG A N 1
ATOM 660 C CA . ARG A 1 95 ? 18.946 9.419 -27.028 1.00 55.62 95 ARG A CA 1
ATOM 661 C C . ARG A 1 95 ? 20.433 9.288 -27.348 1.00 55.62 95 ARG A C 1
ATOM 663 O O . ARG A 1 95 ? 20.773 8.526 -28.248 1.00 55.62 95 ARG A O 1
ATOM 670 N N . ILE A 1 96 ? 21.295 10.049 -26.674 1.00 54.69 96 ILE A N 1
ATOM 671 C CA . ILE A 1 96 ? 22.709 10.219 -27.043 1.00 54.69 96 ILE A CA 1
ATOM 672 C C . ILE A 1 96 ? 23.654 9.538 -26.035 1.00 54.69 96 ILE A C 1
ATOM 674 O O . ILE A 1 96 ? 24.768 9.173 -26.408 1.00 54.69 96 ILE A O 1
ATOM 678 N N . ASP A 1 97 ? 23.228 9.321 -24.788 1.00 52.09 97 ASP A N 1
ATOM 679 C CA . ASP A 1 97 ? 24.074 8.799 -23.711 1.00 52.09 97 ASP A CA 1
ATOM 680 C C . ASP A 1 97 ? 23.592 7.429 -23.179 1.00 52.09 97 ASP A C 1
ATOM 682 O O . ASP A 1 97 ? 22.554 7.352 -22.518 1.00 52.09 97 ASP A O 1
ATOM 686 N N . PRO A 1 98 ? 24.355 6.340 -23.394 1.00 52.34 98 PRO A N 1
ATOM 687 C CA . PRO A 1 98 ? 24.011 5.006 -22.902 1.00 52.34 98 PRO A CA 1
ATOM 688 C C . PRO A 1 98 ? 24.170 4.837 -21.379 1.00 52.34 98 PRO A C 1
ATOM 690 O O . PRO A 1 98 ? 23.845 3.776 -20.853 1.00 52.34 98 PRO A O 1
ATOM 693 N N . LYS A 1 99 ? 24.677 5.837 -20.639 1.00 55.69 99 LYS A N 1
ATOM 694 C CA . LYS A 1 99 ? 25.140 5.640 -19.254 1.00 55.69 99 LYS A CA 1
ATOM 695 C C . LYS A 1 99 ? 24.109 5.845 -18.147 1.00 55.69 99 LYS A C 1
ATOM 697 O O . LYS A 1 99 ? 24.496 5.712 -16.990 1.00 55.69 99 LYS A O 1
ATOM 702 N N . PHE A 1 100 ? 22.844 6.170 -18.435 1.00 59.56 100 PHE A N 1
ATOM 703 C CA . PHE A 1 100 ? 21.730 6.310 -17.463 1.00 59.56 100 PHE A CA 1
ATOM 704 C C . PHE A 1 100 ? 21.901 7.392 -16.354 1.00 59.56 100 PHE A C 1
ATOM 706 O O . PHE A 1 100 ? 20.927 7.952 -15.851 1.00 59.56 100 PHE A O 1
ATOM 713 N N . THR A 1 101 ? 23.132 7.760 -15.990 1.00 59.34 101 THR A N 1
ATOM 714 C CA . THR A 1 101 ? 23.502 8.741 -14.959 1.00 59.34 101 THR A CA 1
ATOM 715 C C . THR A 1 101 ? 23.103 10.165 -15.323 1.00 59.34 101 THR A C 1
ATOM 717 O O . THR A 1 101 ? 22.691 10.919 -14.443 1.00 59.34 101 THR A O 1
ATOM 720 N N . SER A 1 102 ? 23.180 10.545 -16.598 1.00 60.31 102 SER A N 1
ATOM 721 C CA . SER A 1 102 ? 22.698 11.839 -17.097 1.00 60.31 102 SER A CA 1
ATOM 722 C C . SER A 1 102 ? 21.184 11.990 -16.912 1.00 60.31 102 SER A C 1
ATOM 724 O O . SER A 1 102 ? 20.709 13.057 -16.526 1.00 60.31 102 SER A O 1
ATOM 726 N N . VAL A 1 103 ? 20.439 10.893 -17.064 1.00 61.28 103 VAL A N 1
ATOM 727 C CA . VAL A 1 103 ? 18.988 10.822 -16.845 1.00 61.28 103 VAL A CA 1
ATOM 728 C C . VAL A 1 103 ? 18.649 10.968 -15.368 1.00 61.28 103 VAL A C 1
ATOM 730 O O . VAL A 1 103 ? 17.795 11.773 -15.019 1.00 61.28 103 VAL A O 1
ATOM 733 N N . LEU A 1 104 ? 19.336 10.245 -14.481 1.00 64.44 104 LEU A N 1
ATOM 734 C CA . LEU A 1 104 ? 19.090 10.322 -13.034 1.00 64.44 104 LEU A CA 1
ATOM 735 C C . LEU A 1 104 ? 19.521 11.663 -12.422 1.00 64.44 104 LEU A C 1
ATOM 737 O O . LEU A 1 104 ? 18.950 12.093 -11.423 1.00 64.44 104 LEU A O 1
ATOM 741 N N . ARG A 1 105 ? 20.500 12.346 -13.027 1.00 64.75 105 ARG A N 1
ATOM 742 C CA . ARG A 1 105 ? 20.915 13.708 -12.645 1.00 64.75 105 ARG A CA 1
ATOM 743 C C . ARG A 1 105 ? 19.992 14.792 -13.195 1.00 64.75 105 ARG A C 1
ATOM 745 O O . ARG A 1 105 ? 20.097 15.941 -12.768 1.00 64.75 105 ARG A O 1
ATOM 752 N N . SER A 1 106 ? 19.104 14.448 -14.127 1.00 65.62 106 SER A N 1
ATOM 753 C CA . SER A 1 106 ? 18.118 15.381 -14.651 1.00 65.62 106 SER A CA 1
ATOM 754 C C . SER A 1 106 ? 17.196 15.845 -13.521 1.00 65.62 106 SER A C 1
ATOM 756 O O . SER A 1 106 ? 16.557 15.005 -12.874 1.00 65.62 106 SER A O 1
ATOM 758 N N . PRO A 1 107 ? 17.048 17.165 -13.305 1.00 66.19 107 PRO A N 1
ATOM 759 C CA . PRO A 1 107 ? 16.064 17.695 -12.367 1.00 66.19 107 PRO A CA 1
ATOM 760 C C . PRO A 1 107 ? 14.655 17.145 -12.630 1.00 66.19 107 PRO A C 1
ATOM 762 O O . PRO A 1 107 ? 13.908 16.907 -11.688 1.00 66.19 107 PRO A O 1
ATOM 765 N N . TRP A 1 108 ? 14.318 16.862 -13.893 1.00 67.19 108 TRP A N 1
ATOM 766 C CA . TRP A 1 108 ? 13.033 16.289 -14.301 1.00 67.19 108 TRP A CA 1
ATOM 767 C C . TRP A 1 108 ? 12.797 14.896 -13.740 1.00 67.19 108 TRP A C 1
ATOM 769 O O . TRP A 1 108 ? 11.731 14.618 -13.197 1.00 67.19 108 TRP A O 1
ATOM 779 N N . THR A 1 109 ? 13.807 14.035 -13.833 1.00 69.19 109 THR A N 1
ATOM 780 C CA . THR A 1 109 ? 13.738 12.684 -13.282 1.00 69.19 109 THR A CA 1
ATOM 781 C C . THR A 1 109 ? 13.599 12.753 -11.771 1.00 69.19 109 THR A C 1
ATOM 783 O O . THR A 1 109 ? 12.737 12.087 -11.217 1.00 69.19 109 THR A O 1
ATOM 786 N N . ILE A 1 110 ? 14.365 13.620 -11.100 1.00 72.31 110 ILE A N 1
ATOM 787 C CA . ILE A 1 110 ? 14.263 13.815 -9.645 1.00 72.31 110 ILE A CA 1
ATOM 788 C C . ILE A 1 110 ? 12.855 14.274 -9.250 1.00 72.31 110 ILE A C 1
ATOM 790 O O . ILE A 1 110 ? 12.295 13.756 -8.291 1.00 72.31 110 ILE A O 1
ATOM 794 N N . LEU A 1 111 ? 12.259 15.207 -9.989 1.00 72.50 111 LEU A N 1
ATOM 795 C CA . LEU A 1 111 ? 10.912 15.704 -9.709 1.00 72.50 111 LEU A CA 1
ATOM 796 C C . LEU A 1 111 ? 9.836 14.642 -9.934 1.00 72.50 111 LEU A C 1
ATOM 798 O O . LEU A 1 111 ? 8.952 14.507 -9.096 1.00 72.50 111 LEU A O 1
ATOM 802 N N . ILE A 1 112 ? 9.927 13.861 -11.013 1.00 73.62 112 ILE A N 1
ATOM 803 C CA . ILE A 1 112 ? 9.018 12.732 -11.258 1.00 73.62 112 ILE A CA 1
ATOM 804 C C . ILE A 1 112 ? 9.186 11.669 -10.170 1.00 73.62 112 ILE A C 1
ATOM 806 O O . ILE A 1 112 ? 8.198 11.142 -9.669 1.00 73.62 112 ILE A O 1
ATOM 810 N N . LEU A 1 113 ? 10.418 11.379 -9.749 1.00 77.12 113 LEU A N 1
ATOM 811 C CA . LEU A 1 113 ? 10.677 10.463 -8.642 1.00 77.12 113 LEU A CA 1
ATOM 812 C C . LEU A 1 113 ? 10.068 10.990 -7.339 1.00 77.12 113 LEU A C 1
ATOM 814 O O . LEU A 1 113 ? 9.383 10.241 -6.651 1.00 77.12 113 LEU A O 1
ATOM 818 N N . LEU A 1 114 ? 10.257 12.268 -7.005 1.00 79.31 114 LEU A N 1
ATOM 819 C CA . LEU A 1 114 ? 9.633 12.884 -5.830 1.00 79.31 114 LEU A CA 1
ATOM 820 C C . LEU A 1 114 ? 8.104 12.838 -5.914 1.00 79.31 114 LEU A C 1
ATOM 822 O O . LEU A 1 114 ? 7.448 12.539 -4.918 1.00 79.31 114 LEU A O 1
ATOM 826 N N . GLU A 1 115 ? 7.539 13.076 -7.093 1.00 82.25 115 GLU A N 1
ATOM 827 C CA . GLU A 1 115 ? 6.101 12.976 -7.310 1.00 82.25 115 GLU A CA 1
ATOM 828 C C . GLU A 1 115 ? 5.600 11.558 -7.029 1.00 82.25 115 GLU A C 1
ATOM 830 O O . GLU A 1 115 ? 4.789 11.353 -6.130 1.00 82.25 115 GLU A O 1
ATOM 835 N N . LEU A 1 116 ? 6.140 10.562 -7.736 1.00 82.38 116 LEU A N 1
ATOM 836 C CA . LEU A 1 116 ? 5.666 9.178 -7.679 1.00 82.38 116 LEU A CA 1
ATOM 837 C C . LEU A 1 116 ? 5.920 8.513 -6.321 1.00 82.38 116 LEU A C 1
ATOM 839 O O . LEU A 1 116 ? 5.122 7.690 -5.868 1.00 82.38 116 LEU A O 1
ATOM 843 N N . THR A 1 117 ? 7.032 8.853 -5.668 1.00 85.12 117 THR A N 1
ATOM 844 C CA . THR A 1 117 ? 7.480 8.171 -4.445 1.00 85.12 117 THR A CA 1
ATOM 845 C C . THR A 1 117 ? 7.117 8.899 -3.162 1.00 85.12 117 THR A C 1
ATOM 847 O O . THR A 1 117 ? 7.161 8.278 -2.107 1.00 85.12 117 THR A O 1
ATOM 850 N N . LEU A 1 118 ? 6.737 10.179 -3.212 1.00 86.25 118 LEU A N 1
ATOM 851 C CA . LEU A 1 118 ? 6.421 10.950 -2.008 1.00 86.25 118 LEU A CA 1
ATOM 852 C C . LEU A 1 118 ? 5.080 11.675 -2.109 1.00 86.25 118 LEU A C 1
ATOM 854 O O . LEU A 1 118 ? 4.205 11.451 -1.272 1.00 86.25 118 LEU A O 1
ATOM 858 N N . VAL A 1 119 ? 4.906 12.538 -3.109 1.00 87.25 119 VAL A N 1
ATOM 859 C CA . VAL A 1 119 ? 3.708 13.388 -3.213 1.00 87.25 119 VAL A CA 1
ATOM 860 C C . VAL A 1 119 ? 2.461 12.548 -3.486 1.00 87.25 119 VAL A C 1
ATOM 862 O O . VAL A 1 119 ? 1.456 12.700 -2.784 1.00 87.25 119 VAL A O 1
ATOM 865 N N . ALA A 1 120 ? 2.545 11.616 -4.434 1.00 88.31 120 ALA A N 1
ATOM 866 C CA . ALA A 1 120 ? 1.471 10.691 -4.760 1.00 88.31 120 ALA A CA 1
ATOM 867 C C . ALA A 1 120 ? 1.026 9.892 -3.518 1.00 88.31 120 ALA A C 1
ATOM 869 O O . ALA A 1 120 ? -0.119 10.052 -3.093 1.00 88.31 120 ALA A O 1
ATOM 870 N N . PRO A 1 121 ? 1.914 9.168 -2.805 1.00 93.69 121 PRO A N 1
ATOM 871 C CA . PRO A 1 121 ? 1.565 8.501 -1.553 1.00 93.69 121 PRO A CA 1
ATOM 872 C C . PRO A 1 121 ? 0.908 9.398 -0.499 1.00 93.69 121 PRO A C 1
ATOM 874 O O . PRO A 1 121 ? -0.059 8.975 0.132 1.00 93.69 121 PRO A O 1
ATOM 877 N N . ILE A 1 122 ? 1.392 10.630 -0.299 1.00 93.25 122 ILE A N 1
ATOM 878 C CA . ILE A 1 122 ? 0.800 11.567 0.671 1.00 93.25 122 ILE A CA 1
ATOM 879 C C . ILE A 1 122 ? -0.649 11.892 0.298 1.00 93.25 122 ILE A C 1
ATOM 881 O O . ILE A 1 122 ? -1.542 11.829 1.148 1.00 93.25 122 ILE A O 1
ATOM 885 N N . THR A 1 123 ? -0.882 12.266 -0.960 1.00 93.94 123 THR A N 1
ATOM 886 C CA . THR A 1 123 ? -2.205 12.697 -1.431 1.00 93.94 123 THR A CA 1
ATOM 887 C C . THR A 1 123 ? -3.187 11.532 -1.475 1.00 93.94 123 THR A C 1
ATOM 889 O O . THR A 1 123 ? -4.326 11.656 -1.018 1.00 93.94 123 THR A O 1
ATOM 892 N N . GLU A 1 124 ? -2.723 10.369 -1.918 1.00 96.12 124 GLU A N 1
ATOM 893 C CA . GLU A 1 124 ? -3.487 9.134 -1.924 1.00 96.12 124 GLU A CA 1
ATOM 894 C C . GLU A 1 124 ? -3.899 8.694 -0.524 1.00 96.12 124 GLU A C 1
ATOM 896 O O . GLU A 1 124 ? -5.077 8.418 -0.292 1.00 96.12 124 GLU A O 1
ATOM 901 N N . GLU A 1 125 ? -2.966 8.642 0.429 1.00 97.75 125 GLU A N 1
ATOM 902 C CA . GLU A 1 125 ? -3.287 8.223 1.794 1.00 97.75 125 GLU A CA 1
ATOM 903 C C . GLU A 1 125 ? -4.205 9.228 2.497 1.00 97.75 125 GLU A C 1
ATOM 905 O O . GLU A 1 125 ? -5.101 8.826 3.243 1.00 97.75 125 GLU A O 1
ATOM 910 N N . ALA A 1 126 ? -4.074 10.528 2.211 1.00 95.81 126 ALA A N 1
ATOM 911 C CA . ALA A 1 126 ? -5.030 11.527 2.679 1.00 95.81 126 ALA A CA 1
ATOM 912 C C . ALA A 1 126 ? -6.438 11.276 2.108 1.00 95.81 126 ALA A C 1
ATOM 914 O O . ALA A 1 126 ? -7.425 11.302 2.853 1.00 95.81 126 ALA A O 1
ATOM 915 N N . GLY A 1 127 ? -6.541 10.978 0.810 1.00 96.69 127 GLY A N 1
ATOM 916 C CA . GLY A 1 127 ? -7.804 10.648 0.154 1.00 96.69 127 GLY A CA 1
ATOM 917 C C . GLY A 1 127 ? -8.442 9.370 0.705 1.00 96.69 127 GLY A C 1
ATOM 918 O O . GLY A 1 127 ? -9.625 9.365 1.061 1.00 96.69 127 GLY A O 1
ATOM 919 N N . LYS A 1 128 ? -7.657 8.295 0.839 1.00 98.12 128 LYS A N 1
ATOM 920 C CA . LYS A 1 128 ? -8.086 7.018 1.436 1.00 98.12 128 LYS A CA 1
ATOM 921 C C . LYS A 1 128 ? -8.560 7.224 2.868 1.00 98.12 128 LYS A C 1
ATOM 923 O O . LYS A 1 128 ? -9.601 6.687 3.246 1.00 98.12 128 LYS A O 1
ATOM 928 N N . ALA A 1 129 ? -7.867 8.054 3.648 1.00 96.94 129 ALA A N 1
ATOM 929 C CA . ALA A 1 129 ? -8.267 8.343 5.016 1.00 96.94 129 ALA A CA 1
ATOM 930 C C . ALA A 1 129 ? -9.630 9.038 5.091 1.00 96.94 129 ALA A C 1
ATOM 932 O O . ALA A 1 129 ? -10.480 8.637 5.889 1.00 96.94 129 ALA A O 1
ATOM 933 N N . LEU A 1 130 ? -9.880 10.027 4.228 1.00 97.50 130 LEU A N 1
ATOM 934 C CA . LEU A 1 130 ? -11.193 10.669 4.117 1.00 97.50 130 LEU A CA 1
ATOM 935 C C . LEU A 1 130 ? -12.283 9.660 3.732 1.00 97.50 130 LEU A C 1
ATOM 937 O O . LEU A 1 130 ? -13.348 9.657 4.352 1.00 97.50 130 LEU A O 1
ATOM 941 N N . GLY A 1 131 ? -11.993 8.756 2.791 1.00 96.69 131 GLY A N 1
ATOM 942 C CA . GLY A 1 131 ? -12.864 7.630 2.442 1.00 96.69 131 GLY A CA 1
ATOM 943 C C . GLY A 1 131 ? -13.160 6.706 3.631 1.00 96.69 131 GLY A C 1
ATOM 944 O O . GLY A 1 131 ? -14.316 6.361 3.876 1.00 96.69 131 GLY A O 1
ATOM 945 N N . GLY A 1 132 ? -12.145 6.367 4.430 1.00 96.69 132 GLY A N 1
ATOM 946 C CA . GLY A 1 132 ? -12.290 5.571 5.651 1.00 96.69 132 GLY A CA 1
ATOM 947 C C . GLY A 1 132 ? -13.162 6.256 6.708 1.00 96.69 132 GLY A C 1
ATOM 948 O O . GLY A 1 132 ? -14.028 5.621 7.313 1.00 96.69 132 GLY A O 1
ATOM 949 N N . PHE A 1 133 ? -13.024 7.573 6.886 1.00 97.44 133 PHE A N 1
ATOM 950 C CA . PHE A 1 133 ? -13.822 8.339 7.851 1.00 97.44 133 PHE A CA 1
ATOM 951 C C . PHE A 1 133 ? -15.312 8.444 7.502 1.00 97.44 133 PHE A C 1
ATOM 953 O O . PHE A 1 133 ? -16.111 8.731 8.398 1.00 97.44 133 PHE A O 1
ATOM 960 N N . VAL A 1 134 ? -15.732 8.126 6.271 1.00 96.75 134 VAL A N 1
ATOM 961 C CA . VAL A 1 134 ? -17.162 7.988 5.922 1.00 96.75 134 VAL A CA 1
ATOM 962 C C . VAL A 1 134 ? -17.847 6.917 6.782 1.00 96.75 134 VAL A C 1
ATOM 964 O O . VAL A 1 134 ? -19.042 7.019 7.072 1.00 96.75 134 VAL A O 1
ATOM 967 N N . ALA A 1 135 ? -17.096 5.918 7.256 1.00 95.69 135 ALA A N 1
ATOM 968 C CA . ALA A 1 135 ? -17.595 4.900 8.176 1.00 95.69 135 ALA A CA 1
ATOM 969 C C . ALA A 1 135 ? -17.845 5.408 9.606 1.00 95.69 135 ALA A C 1
ATOM 971 O O . ALA A 1 135 ? -18.502 4.707 10.367 1.00 95.69 135 ALA A O 1
ATOM 972 N N . ARG A 1 136 ? -17.370 6.612 9.961 1.00 96.94 136 ARG A N 1
ATOM 973 C CA . ARG A 1 136 ? -17.481 7.216 11.303 1.00 96.94 136 ARG A CA 1
ATOM 974 C C . ARG A 1 136 ? -16.987 6.278 12.420 1.00 96.94 136 ARG A C 1
ATOM 976 O O . ARG A 1 136 ? -17.762 5.947 13.315 1.00 96.94 136 ARG A O 1
ATOM 983 N N . PRO A 1 137 ? -15.716 5.837 12.374 1.00 97.06 137 PRO A N 1
ATOM 984 C CA . PRO A 1 137 ? -15.190 4.891 13.350 1.00 97.06 137 PRO A CA 1
ATOM 985 C C . PRO A 1 137 ? -15.259 5.441 14.779 1.00 97.06 137 PRO A C 1
ATOM 987 O O . PRO A 1 137 ? -14.862 6.580 15.040 1.00 97.06 137 PRO A O 1
ATOM 990 N N . THR A 1 138 ? -15.735 4.612 15.707 1.00 96.50 138 THR A N 1
ATOM 991 C CA . THR A 1 138 ? -15.930 4.975 17.121 1.00 96.50 138 THR A CA 1
ATOM 992 C C . THR A 1 138 ? -14.867 4.409 18.049 1.00 96.50 138 THR A C 1
ATOM 994 O O . THR A 1 138 ? -14.659 4.945 19.133 1.00 96.50 138 THR A O 1
ATOM 997 N N . THR A 1 139 ? -14.174 3.352 17.632 1.00 96.25 139 THR A N 1
ATOM 998 C CA . THR A 1 139 ? -13.117 2.703 18.410 1.00 96.25 139 THR A CA 1
ATOM 999 C C . THR A 1 139 ? -11.811 2.621 17.621 1.00 96.25 139 THR A C 1
ATOM 1001 O O . THR A 1 139 ? -11.788 2.799 16.402 1.00 96.25 139 THR A O 1
ATOM 1004 N N . ARG A 1 140 ? -10.707 2.290 18.307 1.00 95.81 140 ARG A N 1
ATOM 1005 C CA . ARG A 1 140 ? -9.404 2.011 17.671 1.00 95.81 140 ARG A CA 1
ATOM 1006 C C . ARG A 1 140 ? -9.505 0.902 16.619 1.00 95.81 140 ARG A C 1
ATOM 1008 O O . ARG A 1 140 ? -8.929 1.030 15.542 1.00 95.81 140 ARG A O 1
ATOM 1015 N N . ARG A 1 141 ? -10.243 -0.170 16.936 1.00 96.94 141 ARG A N 1
ATOM 1016 C CA . ARG A 1 141 ? -10.466 -1.312 16.035 1.00 96.94 141 ARG A CA 1
ATOM 1017 C C . ARG A 1 141 ? -11.246 -0.877 14.798 1.00 96.94 141 ARG A C 1
ATOM 1019 O O . ARG A 1 141 ? -10.800 -1.154 13.689 1.00 96.94 141 ARG A O 1
ATOM 1026 N N . ASP A 1 142 ? -12.326 -0.115 14.988 1.00 97.69 142 ASP A N 1
ATOM 1027 C CA . ASP A 1 142 ? -13.125 0.418 13.877 1.00 97.69 142 ASP A CA 1
ATOM 1028 C C . ASP A 1 142 ? -12.301 1.345 12.986 1.00 97.69 142 ASP A C 1
ATOM 1030 O O . ASP A 1 142 ? -12.411 1.278 11.767 1.00 97.69 142 ASP A O 1
ATOM 1034 N N . ALA A 1 143 ? -11.475 2.214 13.578 1.00 98.00 143 ALA A N 1
ATOM 1035 C CA . ALA A 1 143 ? -10.649 3.161 12.835 1.00 98.00 143 ALA A CA 1
ATOM 1036 C C . ALA A 1 143 ? -9.623 2.436 11.963 1.00 98.00 143 ALA A C 1
ATOM 1038 O O . ALA A 1 143 ? -9.523 2.711 10.768 1.00 98.00 143 ALA A O 1
ATOM 1039 N N . PHE A 1 144 ? -8.912 1.466 12.539 1.00 98.38 144 PHE A N 1
ATOM 1040 C CA . PHE A 1 144 ? -7.955 0.665 11.791 1.00 98.38 144 PHE A CA 1
ATOM 1041 C C . PHE A 1 144 ? -8.638 -0.146 10.680 1.00 98.38 144 PHE A C 1
ATOM 1043 O O . PHE A 1 144 ? -8.208 -0.079 9.530 1.00 98.38 144 PHE A O 1
ATOM 1050 N N . LEU A 1 145 ? -9.742 -0.845 10.978 1.00 98.62 145 LEU A N 1
ATOM 1051 C CA . LEU A 1 145 ? -10.466 -1.642 9.982 1.00 98.62 145 LEU A CA 1
ATOM 1052 C C . LEU A 1 145 ? -11.110 -0.777 8.888 1.00 98.62 145 LEU A C 1
ATOM 1054 O O . LEU A 1 145 ? -11.138 -1.182 7.727 1.00 98.62 145 LEU A O 1
ATOM 1058 N N . ALA A 1 146 ? -11.598 0.422 9.218 1.00 98.69 146 ALA A N 1
ATOM 1059 C CA . ALA A 1 146 ? -12.097 1.376 8.231 1.00 98.69 146 ALA A CA 1
ATOM 1060 C C . ALA A 1 146 ? -10.975 1.858 7.299 1.00 98.69 146 ALA A C 1
ATOM 1062 O O . ALA A 1 146 ? -11.184 1.932 6.090 1.00 98.69 146 ALA A O 1
ATOM 1063 N N . GLY A 1 147 ? -9.780 2.129 7.829 1.00 98.62 147 GLY A N 1
ATOM 1064 C CA . GLY A 1 147 ? -8.606 2.439 7.012 1.00 98.62 147 GLY A CA 1
ATOM 1065 C C . GLY A 1 147 ? -8.194 1.278 6.110 1.00 98.62 147 GLY A C 1
ATOM 1066 O O . GLY A 1 147 ? -8.004 1.479 4.915 1.00 98.62 147 GLY A O 1
ATOM 1067 N N . VAL A 1 148 ? -8.155 0.055 6.646 1.00 98.75 148 VAL A N 1
ATOM 1068 C CA . VAL A 1 148 ? -7.893 -1.173 5.877 1.00 98.75 148 VAL A CA 1
ATOM 1069 C C . VAL A 1 148 ? -8.903 -1.321 4.740 1.00 98.75 148 VAL A C 1
ATOM 1071 O O . VAL A 1 148 ? -8.509 -1.473 3.589 1.00 98.75 148 VAL A O 1
ATOM 1074 N N . ALA A 1 149 ? -10.203 -1.214 5.028 1.00 98.75 149 ALA A N 1
ATOM 1075 C CA . ALA A 1 149 ? -11.252 -1.310 4.017 1.00 98.75 149 ALA A CA 1
ATOM 1076 C C . ALA A 1 149 ? -11.113 -0.226 2.937 1.00 98.75 149 ALA A C 1
ATOM 1078 O O . ALA A 1 149 ? -11.214 -0.541 1.754 1.00 98.75 149 ALA A O 1
ATOM 1079 N N . ALA A 1 150 ? -10.831 1.024 3.313 1.00 98.75 150 ALA A N 1
ATOM 1080 C CA . ALA A 1 150 ? -10.601 2.098 2.350 1.00 98.75 150 ALA A CA 1
ATOM 1081 C C . ALA A 1 150 ? -9.365 1.840 1.470 1.00 98.75 150 ALA A C 1
ATOM 1083 O O . ALA A 1 150 ? -9.446 1.985 0.251 1.00 98.75 150 ALA A O 1
ATOM 1084 N N . GLY A 1 151 ? -8.257 1.384 2.058 1.00 98.56 151 GLY A N 1
ATOM 1085 C CA . GLY A 1 151 ? -7.053 1.006 1.317 1.00 98.56 151 GLY A CA 1
ATOM 1086 C C . GLY A 1 151 ? -7.320 -0.106 0.300 1.00 98.56 151 GLY A C 1
ATOM 1087 O O . GLY A 1 151 ? -6.891 -0.005 -0.844 1.00 98.56 151 GLY A O 1
ATOM 1088 N N . ILE A 1 152 ? -8.102 -1.126 0.671 1.00 98.56 152 ILE A N 1
ATOM 1089 C CA . ILE A 1 152 ? -8.521 -2.199 -0.247 1.00 98.56 152 ILE A CA 1
ATOM 1090 C C . ILE A 1 152 ? -9.381 -1.654 -1.386 1.00 98.56 152 ILE A C 1
ATOM 1092 O O . ILE A 1 152 ? -9.143 -1.985 -2.542 1.00 98.56 152 ILE A O 1
ATOM 1096 N N . GLY A 1 153 ? -10.367 -0.811 -1.080 1.00 98.44 153 GLY A N 1
ATOM 1097 C CA . GLY A 1 153 ? -11.256 -0.247 -2.096 1.00 98.44 153 GLY A CA 1
ATOM 1098 C C . GLY A 1 153 ? -10.498 0.582 -3.125 1.00 98.44 153 GLY A C 1
ATOM 1099 O O . GLY A 1 153 ? -10.750 0.458 -4.321 1.00 98.44 153 GLY A O 1
ATOM 1100 N N . PHE A 1 154 ? -9.528 1.370 -2.659 1.00 98.44 154 PHE A N 1
ATOM 1101 C CA . PHE A 1 154 ? -8.618 2.101 -3.530 1.00 98.44 154 PHE A CA 1
ATOM 1102 C C . PHE A 1 154 ? -7.765 1.151 -4.373 1.00 98.44 154 PHE A C 1
ATOM 1104 O O . PHE A 1 154 ? -7.765 1.270 -5.594 1.00 98.44 154 PHE A O 1
ATOM 1111 N N . ALA A 1 155 ? -7.098 0.179 -3.739 1.00 97.69 155 ALA A N 1
ATOM 1112 C CA . ALA A 1 155 ? -6.210 -0.765 -4.414 1.00 97.69 155 ALA A CA 1
ATOM 1113 C C . ALA A 1 155 ? -6.919 -1.527 -5.539 1.00 97.69 155 ALA A C 1
ATOM 1115 O O . ALA A 1 155 ? -6.337 -1.737 -6.591 1.00 97.69 155 ALA A O 1
ATOM 1116 N N . ILE A 1 156 ? -8.186 -1.910 -5.360 1.00 98.00 156 ILE A N 1
ATOM 1117 C CA . ILE A 1 156 ? -8.961 -2.595 -6.405 1.00 98.00 156 ILE A CA 1
ATOM 1118 C C . ILE A 1 156 ? -9.097 -1.721 -7.655 1.00 98.00 156 ILE A C 1
ATOM 1120 O O . ILE A 1 156 ? -8.821 -2.183 -8.761 1.00 98.00 156 ILE A O 1
ATOM 1124 N N . VAL A 1 157 ? -9.531 -0.470 -7.484 1.00 97.62 157 VAL A N 1
ATOM 1125 C CA . VAL A 1 157 ? -9.734 0.460 -8.605 1.00 97.62 157 VAL A CA 1
ATOM 1126 C C . VAL A 1 157 ? -8.406 0.783 -9.271 1.00 97.62 157 VAL A C 1
ATOM 1128 O O . VAL A 1 157 ? -8.305 0.762 -10.495 1.00 97.62 157 VAL A O 1
ATOM 1131 N N . GLU A 1 158 ? -7.383 1.026 -8.463 1.00 94.62 158 GLU A N 1
ATOM 1132 C CA . GLU A 1 158 ? -6.043 1.319 -8.934 1.00 94.62 158 GLU A CA 1
ATOM 1133 C C . GLU A 1 158 ? -5.457 0.130 -9.718 1.00 94.62 158 GLU A C 1
ATOM 1135 O O . GLU A 1 158 ? -4.998 0.299 -10.843 1.00 94.62 158 GLU A O 1
ATOM 1140 N N . ASN A 1 159 ? -5.564 -1.096 -9.198 1.00 94.88 159 ASN A N 1
ATOM 1141 C CA . ASN A 1 159 ? -5.090 -2.307 -9.871 1.00 94.88 159 ASN A CA 1
ATOM 1142 C C . ASN A 1 159 ? -5.740 -2.496 -11.242 1.00 94.88 159 ASN A C 1
ATOM 1144 O O . ASN A 1 159 ? -5.048 -2.799 -12.214 1.00 94.88 159 ASN A O 1
ATOM 1148 N N . ILE A 1 160 ? -7.054 -2.270 -11.328 1.00 95.12 160 ILE A N 1
ATOM 1149 C CA . ILE A 1 160 ? -7.783 -2.326 -12.596 1.00 95.12 160 ILE A CA 1
ATOM 1150 C C . ILE A 1 160 ? -7.279 -1.233 -13.538 1.00 95.12 160 ILE A C 1
ATOM 1152 O O . ILE A 1 160 ? -7.009 -1.525 -14.698 1.00 95.12 160 ILE A O 1
ATOM 1156 N N . ALA A 1 161 ? -7.123 0.003 -13.057 1.00 92.25 161 ALA A N 1
ATOM 1157 C CA . ALA A 1 161 ? -6.665 1.122 -13.876 1.00 92.25 161 ALA A CA 1
ATOM 1158 C C . ALA A 1 161 ? -5.269 0.873 -14.467 1.00 92.25 161 ALA A C 1
ATOM 1160 O O . ALA A 1 161 ? -5.082 1.059 -15.668 1.00 92.25 161 ALA A O 1
ATOM 1161 N N . TYR A 1 162 ? -4.316 0.387 -13.666 1.00 89.44 162 TYR A N 1
ATOM 1162 C CA . TYR A 1 162 ? -2.975 0.046 -14.151 1.00 89.44 162 TYR A CA 1
ATOM 1163 C C . TYR A 1 162 ? -2.978 -1.168 -15.083 1.00 89.44 162 TYR A C 1
ATOM 1165 O O . TYR A 1 162 ? -2.316 -1.134 -16.117 1.00 89.44 162 TYR A O 1
ATOM 1173 N N . GLY A 1 163 ? -3.746 -2.219 -14.771 1.00 90.62 163 GLY A N 1
ATOM 1174 C CA . GLY A 1 163 ? -3.879 -3.379 -15.657 1.00 90.62 163 GLY A CA 1
ATOM 1175 C C . GLY A 1 163 ? -4.461 -2.995 -17.020 1.00 90.62 163 GLY A C 1
ATOM 1176 O O . GLY A 1 163 ? -3.944 -3.400 -18.056 1.00 90.62 163 GLY A O 1
ATOM 1177 N N . VAL A 1 164 ? -5.495 -2.150 -17.030 1.00 90.50 164 VAL A N 1
ATOM 1178 C CA . VAL A 1 164 ? -6.076 -1.591 -18.258 1.00 90.50 164 VAL A CA 1
ATOM 1179 C C . VAL A 1 164 ? -5.069 -0.691 -18.976 1.00 90.50 164 VAL A C 1
ATOM 1181 O O . VAL A 1 164 ? -4.961 -0.771 -20.194 1.00 90.50 164 VAL A O 1
ATOM 1184 N N . GLY A 1 165 ? -4.299 0.121 -18.248 1.00 85.06 165 GLY A N 1
ATOM 1185 C CA . GLY A 1 165 ? -3.220 0.937 -18.810 1.00 85.06 165 GLY A CA 1
ATOM 1186 C C . GLY A 1 165 ? -2.171 0.110 -19.561 1.00 85.06 165 GLY A C 1
ATOM 1187 O O . GLY A 1 165 ? -1.749 0.517 -20.642 1.00 85.06 165 GLY A O 1
ATOM 1188 N N . GLY A 1 166 ? -1.825 -1.078 -19.051 1.00 84.44 166 GLY A N 1
ATOM 1189 C CA . GLY A 1 166 ? -0.968 -2.039 -19.755 1.00 84.44 166 GLY A CA 1
ATOM 1190 C C . GLY A 1 166 ? -1.517 -2.406 -21.140 1.00 84.44 166 GLY A C 1
ATOM 1191 O O . GLY A 1 166 ? -0.809 -2.316 -22.138 1.00 84.44 166 GLY A O 1
ATOM 1192 N N . LEU A 1 167 ? -2.825 -2.671 -21.249 1.00 84.31 167 LEU A N 1
ATOM 1193 C CA . LEU A 1 167 ? -3.467 -3.012 -22.530 1.00 84.31 167 LEU A CA 1
ATOM 1194 C C . LEU A 1 167 ? -3.344 -1.917 -23.608 1.00 84.31 167 LEU A C 1
ATOM 1196 O O . LEU A 1 167 ? -3.454 -2.224 -24.794 1.00 84.31 167 LEU A O 1
ATOM 1200 N N . PHE A 1 168 ? -3.134 -0.655 -23.218 1.00 80.81 168 PHE A N 1
ATOM 1201 C CA . PHE A 1 168 ? -3.095 0.496 -24.126 1.00 80.81 168 PHE A CA 1
ATOM 1202 C C . PHE A 1 168 ? -1.684 1.022 -24.442 1.00 80.81 168 PHE A C 1
ATOM 1204 O O . PHE A 1 168 ? -1.570 2.063 -25.089 1.00 80.81 168 PHE A O 1
ATOM 1211 N N . GLY A 1 169 ? -0.621 0.294 -24.077 1.00 58.12 169 GLY A N 1
ATOM 1212 C CA . GLY A 1 169 ? 0.698 0.490 -24.698 1.00 58.12 169 GLY A CA 1
ATOM 1213 C C . GLY A 1 169 ? 1.828 1.001 -23.807 1.00 58.12 169 GLY A C 1
ATOM 1214 O O . GLY A 1 169 ? 2.747 1.627 -24.330 1.00 58.12 169 GLY A O 1
ATOM 1215 N N . PHE A 1 170 ? 1.798 0.727 -22.501 1.00 54.28 170 PHE A N 1
ATOM 1216 C CA . PHE A 1 170 ? 2.936 1.020 -21.614 1.00 54.28 170 PHE A CA 1
ATOM 1217 C C . PHE A 1 170 ? 3.695 -0.225 -21.147 1.00 54.28 170 PHE A C 1
ATOM 1219 O O . PHE A 1 170 ? 4.880 -0.112 -20.872 1.00 54.28 170 PHE A O 1
ATOM 1226 N N . ASP A 1 171 ? 3.035 -1.384 -21.078 1.00 66.25 171 ASP A N 1
ATOM 1227 C CA . ASP A 1 171 ? 3.606 -2.651 -20.610 1.00 66.25 171 ASP A CA 1
ATOM 1228 C C . ASP A 1 171 ? 2.618 -3.802 -20.859 1.00 66.25 171 ASP A C 1
ATOM 1230 O O . ASP A 1 171 ? 1.473 -3.582 -21.246 1.00 66.25 171 ASP A O 1
ATOM 1234 N N . THR A 1 172 ? 3.021 -5.044 -20.597 1.00 84.94 172 THR A N 1
ATOM 1235 C CA . THR A 1 172 ? 2.082 -6.179 -20.525 1.00 84.94 172 THR A CA 1
ATOM 1236 C C . THR A 1 172 ? 1.212 -6.068 -19.257 1.00 84.94 172 THR A C 1
ATOM 1238 O O . THR A 1 172 ? 1.679 -5.632 -18.203 1.00 84.94 172 THR A O 1
ATOM 1241 N N . TRP A 1 173 ? -0.084 -6.394 -19.327 1.00 90.56 173 TRP A N 1
ATOM 1242 C CA . TRP A 1 173 ? -1.007 -6.215 -18.187 1.00 90.56 173 TRP A CA 1
ATOM 1243 C C . TRP A 1 173 ? -0.792 -7.271 -17.089 1.00 90.56 173 TRP A C 1
ATOM 1245 O O . TRP A 1 173 ? -1.098 -7.041 -15.916 1.00 90.56 173 TRP A O 1
ATOM 1255 N N . GLU A 1 174 ? -0.270 -8.436 -17.465 1.00 92.12 174 GLU A N 1
ATOM 1256 C CA . GLU A 1 174 ? -0.106 -9.618 -16.629 1.00 92.12 174 GLU A CA 1
ATOM 1257 C C . GLU A 1 174 ? 0.874 -9.363 -15.479 1.00 92.12 174 GLU A C 1
ATOM 1259 O O . GLU A 1 174 ? 0.485 -9.571 -14.324 1.00 92.12 174 GLU A O 1
ATOM 1264 N N . PRO A 1 175 ? 2.114 -8.882 -15.720 1.00 89.25 175 PRO A N 1
ATOM 1265 C CA . PRO A 1 175 ? 3.070 -8.650 -14.641 1.00 89.25 175 PRO A CA 1
ATOM 1266 C C . PRO A 1 175 ? 2.611 -7.530 -13.706 1.00 89.25 175 PRO A C 1
ATOM 1268 O O . PRO A 1 175 ? 2.854 -7.605 -12.502 1.00 89.25 175 PRO A O 1
ATOM 1271 N N . ILE A 1 176 ? 1.883 -6.537 -14.231 1.00 90.00 176 ILE A N 1
ATOM 1272 C CA . ILE A 1 176 ? 1.282 -5.452 -13.446 1.00 90.00 176 ILE A CA 1
ATOM 1273 C C . ILE A 1 176 ? 0.270 -6.021 -12.447 1.00 90.00 176 ILE A C 1
ATOM 1275 O O . ILE A 1 176 ? 0.361 -5.755 -11.245 1.00 90.00 176 ILE A O 1
ATOM 1279 N N . VAL A 1 177 ? -0.689 -6.823 -12.924 1.00 93.38 177 VAL A N 1
ATOM 1280 C CA . VAL A 1 177 ? -1.719 -7.418 -12.061 1.00 93.38 177 VAL A CA 1
ATOM 1281 C C . VAL A 1 177 ? -1.087 -8.388 -11.063 1.00 93.38 177 VAL A C 1
ATOM 1283 O O . VAL A 1 177 ? -1.403 -8.318 -9.876 1.00 93.38 177 VAL A O 1
ATOM 1286 N N . LEU A 1 178 ? -0.154 -9.242 -11.494 1.00 94.56 178 LEU A N 1
ATOM 1287 C CA . LEU A 1 178 ? 0.531 -10.191 -10.610 1.00 94.56 178 LEU A CA 1
ATOM 1288 C C . LEU A 1 178 ? 1.361 -9.481 -9.531 1.00 94.56 178 LEU A C 1
ATOM 1290 O O . LEU A 1 178 ? 1.256 -9.827 -8.353 1.00 94.56 178 LEU A O 1
ATOM 1294 N N . GLY A 1 179 ? 2.139 -8.460 -9.891 1.00 93.06 179 GLY A N 1
ATOM 1295 C CA . GLY A 1 179 ? 2.910 -7.669 -8.930 1.00 93.06 179 GLY A CA 1
ATOM 1296 C C . GLY A 1 179 ? 2.008 -6.984 -7.901 1.00 93.06 179 GLY A C 1
ATOM 1297 O O . GLY A 1 179 ? 2.282 -7.005 -6.701 1.00 93.06 179 GLY A O 1
ATOM 1298 N N . ARG A 1 180 ? 0.862 -6.459 -8.341 1.00 93.75 180 ARG A N 1
ATOM 1299 C CA . ARG A 1 180 ? -0.135 -5.840 -7.456 1.00 93.75 180 ARG A CA 1
ATOM 1300 C C . ARG A 1 180 ? -0.870 -6.845 -6.566 1.00 93.75 180 ARG A C 1
ATOM 1302 O O . ARG A 1 180 ? -1.167 -6.527 -5.415 1.00 93.75 180 ARG A O 1
ATOM 1309 N N . MET A 1 181 ? -1.105 -8.070 -7.040 1.00 94.88 181 MET A N 1
ATOM 1310 C CA . MET A 1 181 ? -1.607 -9.170 -6.205 1.00 94.88 181 MET A CA 1
ATOM 1311 C C . MET A 1 181 ? -0.618 -9.512 -5.090 1.00 94.88 181 MET A C 1
ATOM 1313 O O . MET A 1 181 ? -1.022 -9.678 -3.939 1.00 94.88 181 MET A O 1
ATOM 1317 N N . LEU A 1 182 ? 0.674 -9.578 -5.414 1.00 93.56 182 LEU A N 1
ATOM 1318 C CA . LEU A 1 182 ? 1.739 -9.825 -4.444 1.00 93.56 182 LEU A CA 1
ATOM 1319 C C . LEU A 1 182 ? 1.835 -8.690 -3.409 1.00 93.56 182 LEU A C 1
ATOM 1321 O O . LEU A 1 182 ? 2.003 -8.955 -2.223 1.00 93.56 182 LEU A O 1
ATOM 1325 N N . GLY A 1 183 ? 1.626 -7.444 -3.834 1.00 94.19 183 GLY A N 1
ATOM 1326 C CA . GLY A 1 183 ? 1.592 -6.246 -2.989 1.00 94.19 183 GLY A CA 1
ATOM 1327 C C . GLY A 1 183 ? 0.305 -5.979 -2.213 1.00 94.19 183 GLY A C 1
ATOM 1328 O O . GLY A 1 183 ? 0.192 -4.927 -1.586 1.00 94.19 183 GLY A O 1
ATOM 1329 N N . ALA A 1 184 ? -0.684 -6.876 -2.240 1.00 96.06 184 ALA A N 1
ATOM 1330 C CA . ALA A 1 184 ? -2.052 -6.570 -1.803 1.00 9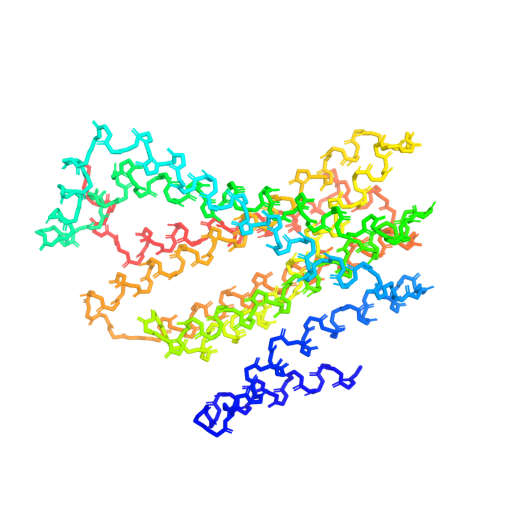6.06 184 ALA A CA 1
ATOM 1331 C C . ALA A 1 184 ? -2.189 -6.102 -0.338 1.00 96.06 184 ALA A C 1
ATOM 1333 O O . ALA A 1 184 ? -3.206 -5.512 0.025 1.00 96.06 184 ALA A O 1
ATOM 1334 N N . ALA A 1 185 ? -1.189 -6.357 0.512 1.00 97.00 185 ALA A N 1
ATOM 1335 C CA . ALA A 1 185 ? -1.174 -5.928 1.909 1.00 97.00 185 ALA A CA 1
ATOM 1336 C C . ALA A 1 185 ? -0.680 -4.484 2.134 1.00 97.00 185 ALA A C 1
ATOM 1338 O O . ALA A 1 185 ? -0.863 -3.950 3.228 1.00 97.00 185 ALA A O 1
ATOM 1339 N N . VAL A 1 186 ? -0.077 -3.836 1.134 1.00 96.50 186 VAL A N 1
ATOM 1340 C CA . VAL A 1 186 ? 0.546 -2.511 1.291 1.00 96.50 186 VAL A CA 1
ATOM 1341 C C . VAL A 1 186 ? -0.493 -1.428 1.563 1.00 96.50 186 VAL A C 1
ATOM 1343 O O . VAL A 1 186 ? -0.446 -0.789 2.612 1.00 96.50 186 VAL A O 1
ATOM 1346 N N . HIS A 1 187 ? -1.460 -1.243 0.662 1.00 98.00 187 HIS A N 1
ATOM 1347 C CA . HIS A 1 187 ? -2.521 -0.248 0.843 1.00 98.00 187 HIS A CA 1
ATOM 1348 C C . HIS A 1 187 ? -3.345 -0.437 2.124 1.00 98.00 187 HIS A C 1
ATOM 1350 O O . HIS A 1 187 ? -3.527 0.544 2.843 1.00 98.00 187 HIS A O 1
ATOM 1356 N N . PRO A 1 188 ? -3.838 -1.644 2.477 1.00 98.38 188 PRO A N 1
ATOM 1357 C CA . PRO A 1 188 ? -4.573 -1.812 3.728 1.00 98.38 188 PRO A CA 1
ATOM 1358 C C . PRO A 1 188 ? -3.721 -1.504 4.965 1.00 98.38 188 PRO A C 1
ATOM 1360 O O . PRO A 1 188 ? -4.244 -0.923 5.914 1.00 98.38 188 PRO A O 1
ATOM 1363 N N . LEU A 1 189 ? -2.426 -1.842 4.965 1.00 98.06 189 LEU A N 1
ATOM 1364 C CA . LEU A 1 189 ? -1.513 -1.467 6.048 1.00 98.06 189 LEU A CA 1
ATOM 1365 C C . LEU A 1 189 ? -1.346 0.052 6.137 1.00 98.06 189 LEU A C 1
ATOM 1367 O O . LEU A 1 189 ? -1.574 0.627 7.202 1.00 98.06 189 LEU A O 1
ATOM 1371 N N . ALA A 1 190 ? -0.982 0.693 5.026 1.00 97.94 190 ALA A N 1
ATOM 1372 C CA . ALA A 1 190 ? -0.754 2.130 4.952 1.00 97.94 190 ALA A CA 1
ATOM 1373 C C . ALA A 1 190 ? -1.993 2.917 5.401 1.00 97.94 190 ALA A C 1
ATOM 1375 O O . ALA A 1 190 ? -1.940 3.670 6.377 1.00 97.94 190 ALA A O 1
ATOM 1376 N N . SER A 1 191 ? -3.139 2.652 4.776 1.00 98.50 191 SER A N 1
ATOM 1377 C CA . SER A 1 191 ? -4.386 3.357 5.071 1.00 98.50 191 SER A CA 1
ATOM 1378 C C . SER A 1 191 ? -4.940 3.013 6.453 1.00 98.50 191 SER A C 1
ATOM 1380 O O . SER A 1 191 ? -5.486 3.886 7.131 1.00 98.50 191 SER A O 1
ATOM 1382 N N . GLY A 1 192 ? -4.763 1.771 6.918 1.00 98.38 192 GLY A N 1
ATOM 1383 C CA . GLY A 1 192 ? -5.087 1.362 8.284 1.00 98.38 192 GLY A CA 1
ATOM 1384 C C . GLY A 1 192 ? -4.339 2.195 9.325 1.00 98.38 192 GLY A C 1
ATOM 1385 O O . GLY A 1 192 ? -4.958 2.736 10.245 1.00 98.38 192 GLY A O 1
ATOM 1386 N N . LEU A 1 193 ? -3.022 2.356 9.159 1.00 98.06 193 LEU A N 1
ATOM 1387 C CA . LEU A 1 193 ? -2.186 3.179 10.037 1.00 98.06 193 LEU A CA 1
ATOM 1388 C C . LEU A 1 193 ? -2.574 4.660 9.981 1.00 98.06 193 LEU A C 1
ATOM 1390 O O . LEU A 1 193 ? -2.679 5.298 11.029 1.00 98.06 193 LEU A O 1
ATOM 1394 N N . VAL A 1 194 ? -2.839 5.199 8.788 1.00 98.44 194 VAL A N 1
ATOM 1395 C CA . VAL A 1 194 ? -3.193 6.615 8.610 1.00 98.44 194 VAL A CA 1
ATOM 1396 C C . VAL A 1 194 ? -4.532 6.936 9.276 1.00 98.44 194 VAL A C 1
ATOM 1398 O O . VAL A 1 194 ? -4.620 7.891 10.051 1.00 98.44 194 VAL A O 1
ATOM 1401 N N . VAL A 1 195 ? -5.574 6.131 9.046 1.00 98.44 195 VAL A N 1
ATOM 1402 C CA . VAL A 1 195 ? -6.889 6.358 9.672 1.00 98.44 195 VAL A CA 1
ATOM 1403 C C . VAL A 1 195 ? -6.825 6.160 11.182 1.00 98.44 195 VAL A C 1
ATOM 1405 O O . VAL A 1 195 ? -7.383 6.978 11.917 1.00 98.44 195 VAL A O 1
ATOM 1408 N N . LEU A 1 196 ? -6.115 5.133 11.662 1.00 97.94 196 LEU A N 1
ATOM 1409 C CA . LEU A 1 196 ? -5.910 4.917 13.095 1.00 97.94 196 LEU A CA 1
ATOM 1410 C C . LEU A 1 196 ? -5.189 6.109 13.738 1.00 97.94 196 LEU A C 1
ATOM 1412 O O . LEU A 1 196 ? -5.679 6.650 14.727 1.00 97.94 196 LEU A O 1
ATOM 1416 N N . GLY A 1 197 ? -4.078 6.557 13.152 1.00 96.94 197 GLY A N 1
ATOM 1417 C CA . GLY A 1 197 ? -3.291 7.671 13.676 1.00 96.94 197 GLY A CA 1
ATOM 1418 C C . GLY A 1 197 ? -4.060 8.991 13.683 1.00 96.94 197 GLY A C 1
ATOM 1419 O O . GLY A 1 197 ? -4.026 9.743 14.663 1.00 96.94 197 GLY A O 1
ATOM 1420 N N . TRP A 1 198 ? -4.839 9.250 12.629 1.00 97.25 198 TRP A N 1
ATOM 1421 C CA . TRP A 1 198 ? -5.747 10.393 12.591 1.00 97.25 198 TRP A CA 1
ATOM 1422 C C . TRP A 1 198 ? -6.810 10.283 13.694 1.00 97.25 198 TRP A C 1
ATOM 1424 O O . TRP A 1 198 ? -7.031 11.237 14.446 1.00 97.25 198 TRP A O 1
ATOM 1434 N N . TRP A 1 199 ? -7.455 9.126 13.835 1.00 97.44 199 TRP A N 1
ATOM 1435 C CA . TRP A 1 199 ? -8.488 8.916 14.845 1.00 97.44 199 TRP A CA 1
ATOM 1436 C C . TRP A 1 199 ? -7.946 9.113 16.268 1.00 97.44 199 TRP A C 1
ATOM 1438 O O . TRP A 1 199 ? -8.564 9.831 17.054 1.00 97.44 199 TRP A O 1
ATOM 1448 N N . GLU A 1 200 ? -6.772 8.568 16.591 1.00 95.44 200 GLU A N 1
ATOM 1449 C CA . GLU A 1 200 ? -6.134 8.734 17.905 1.00 95.44 200 GLU A CA 1
ATOM 1450 C C . GLU A 1 200 ? -5.819 10.196 18.209 1.00 95.44 200 GLU A C 1
ATOM 1452 O O . GLU A 1 200 ? -6.081 10.663 19.319 1.00 95.44 200 GLU A O 1
ATOM 1457 N N . ARG A 1 201 ? -5.311 10.934 17.213 1.00 95.69 201 ARG A N 1
ATOM 1458 C CA . ARG A 1 201 ? -5.026 12.366 17.340 1.00 95.69 201 ARG A CA 1
ATOM 1459 C C . ARG A 1 201 ? -6.299 13.178 17.566 1.00 95.69 201 ARG A C 1
ATOM 1461 O O . ARG A 1 201 ? -6.299 14.072 18.405 1.00 95.69 201 ARG A O 1
ATOM 1468 N N . ARG A 1 202 ? -7.381 12.887 16.835 1.00 95.44 202 ARG A N 1
ATOM 1469 C CA . ARG A 1 202 ? -8.666 13.599 16.976 1.00 95.44 202 ARG A CA 1
ATOM 1470 C C . ARG A 1 202 ? -9.356 13.331 18.309 1.00 95.44 202 ARG A C 1
ATOM 1472 O O . ARG A 1 202 ? -10.011 14.228 18.822 1.00 95.44 202 ARG A O 1
ATOM 1479 N N . ASN A 1 203 ? -9.213 12.125 18.850 1.00 94.88 203 ASN A N 1
ATOM 1480 C CA . ASN A 1 203 ? -9.868 11.718 20.094 1.00 94.88 203 ASN A CA 1
ATOM 1481 C C . ASN A 1 203 ? -8.965 11.858 21.331 1.00 94.88 203 ASN A C 1
ATOM 1483 O O . ASN A 1 203 ? -9.371 11.467 22.420 1.00 94.88 203 ASN A O 1
ATOM 1487 N N . GLY A 1 204 ? -7.745 12.389 21.183 1.00 91.75 204 GLY A N 1
ATOM 1488 C CA . GLY A 1 204 ? -6.826 12.624 22.301 1.00 91.75 204 GLY A CA 1
ATOM 1489 C C . GLY A 1 204 ? -6.346 11.354 23.011 1.00 91.75 204 GLY A C 1
ATOM 1490 O O . GLY A 1 204 ? -5.940 11.432 24.164 1.00 91.75 204 GLY A O 1
ATOM 1491 N N . VAL A 1 205 ? -6.399 10.193 22.348 1.00 89.00 205 VAL A N 1
ATOM 1492 C CA . VAL A 1 205 ? -6.032 8.901 22.958 1.00 89.00 205 VAL A CA 1
ATOM 1493 C C . VAL A 1 205 ? -4.517 8.784 23.116 1.00 89.00 205 VAL A C 1
ATOM 1495 O O . VAL A 1 205 ? -4.037 8.426 24.184 1.00 89.00 205 VAL A O 1
ATOM 1498 N N . ASP A 1 206 ? -3.775 9.091 22.049 1.00 85.44 206 ASP A N 1
ATOM 1499 C CA . ASP A 1 206 ? -2.310 9.152 22.038 1.00 85.44 206 ASP A CA 1
ATOM 1500 C C . ASP A 1 206 ? -1.856 9.961 20.812 1.00 85.44 206 ASP A C 1
ATOM 1502 O O . ASP A 1 206 ? -1.667 9.430 19.716 1.00 85.44 206 ASP A O 1
ATOM 1506 N N . ALA A 1 207 ? -1.759 11.285 20.963 1.00 84.31 207 ALA A N 1
ATOM 1507 C CA . ALA A 1 207 ? -1.467 12.176 19.839 1.00 84.31 207 ALA A CA 1
ATOM 1508 C C . ALA A 1 207 ? -0.058 11.965 19.258 1.00 84.31 207 ALA A C 1
ATOM 1510 O O . ALA A 1 207 ? 0.128 12.110 18.048 1.00 84.31 207 ALA A O 1
ATOM 1511 N N . GLY A 1 208 ? 0.916 11.608 20.102 1.00 84.75 208 GLY A N 1
ATOM 1512 C CA . GLY A 1 208 ? 2.294 11.354 19.683 1.00 84.75 208 GLY A CA 1
ATOM 1513 C C . GLY A 1 208 ? 2.386 10.094 18.830 1.00 84.75 208 GLY A C 1
ATOM 1514 O O . GLY A 1 208 ? 2.859 10.148 17.692 1.00 84.75 208 GLY A O 1
ATOM 1515 N N . ALA A 1 209 ? 1.848 8.979 19.328 1.00 84.75 209 ALA A N 1
ATOM 1516 C CA . ALA A 1 209 ? 1.798 7.747 18.552 1.00 84.75 209 ALA A CA 1
ATOM 1517 C C . ALA A 1 209 ? 0.900 7.892 17.309 1.00 84.75 209 ALA A C 1
ATOM 1519 O O . ALA A 1 209 ? 1.217 7.335 16.259 1.00 84.75 209 ALA A O 1
ATOM 1520 N N . GLY A 1 210 ? -0.162 8.702 17.383 1.00 89.00 210 GLY A N 1
ATOM 1521 C CA . GLY A 1 210 ? -1.024 9.014 16.243 1.00 89.00 210 GLY A CA 1
ATOM 1522 C C . GLY A 1 210 ? -0.282 9.685 15.081 1.00 89.00 210 GLY A C 1
ATOM 1523 O O . GLY A 1 210 ? -0.447 9.279 13.930 1.00 89.00 210 GLY A O 1
ATOM 1524 N N . ILE A 1 211 ? 0.598 10.656 15.362 1.00 92.44 211 ILE A N 1
ATOM 1525 C CA . ILE A 1 211 ? 1.480 11.260 14.343 1.00 92.44 211 ILE A CA 1
ATOM 1526 C C . ILE A 1 211 ? 2.450 10.218 13.781 1.00 92.44 211 ILE A C 1
ATOM 1528 O O . ILE A 1 211 ? 2.622 10.140 12.565 1.00 92.44 211 ILE A O 1
ATOM 1532 N N . GLY A 1 212 ? 3.035 9.385 14.645 1.00 90.62 212 GLY A N 1
ATOM 1533 C CA . GLY A 1 212 ? 3.917 8.298 14.221 1.00 90.62 212 GLY A CA 1
ATOM 1534 C C . GLY A 1 212 ? 3.243 7.348 13.227 1.00 90.62 212 GLY A C 1
ATOM 1535 O O . GLY A 1 212 ? 3.836 7.013 12.207 1.00 90.62 212 GLY A O 1
ATOM 1536 N N . ARG A 1 213 ? 1.979 6.973 13.465 1.00 93.62 213 ARG A N 1
ATOM 1537 C CA . ARG A 1 213 ? 1.211 6.096 12.564 1.00 93.62 213 ARG A CA 1
ATOM 1538 C C . ARG A 1 213 ? 0.840 6.765 11.241 1.00 93.62 213 ARG A C 1
ATOM 1540 O O . ARG A 1 213 ? 0.899 6.101 10.211 1.00 93.62 213 ARG A O 1
ATOM 1547 N N . LEU A 1 214 ? 0.523 8.064 11.246 1.00 94.06 214 LEU A N 1
ATOM 1548 C CA . LEU A 1 214 ? 0.320 8.835 10.011 1.00 94.06 214 LEU A CA 1
ATOM 1549 C C . LEU A 1 214 ? 1.572 8.792 9.126 1.00 94.06 214 LEU A C 1
ATOM 1551 O O . LEU A 1 214 ? 1.485 8.448 7.950 1.00 94.06 214 LEU A O 1
ATOM 1555 N N . ILE A 1 215 ? 2.733 9.093 9.715 1.00 93.56 215 ILE A N 1
ATOM 1556 C CA . ILE A 1 215 ? 4.020 9.078 9.011 1.00 93.56 215 ILE A CA 1
ATOM 1557 C C . ILE A 1 215 ? 4.347 7.661 8.536 1.00 93.56 215 ILE A C 1
ATOM 1559 O O . ILE A 1 215 ? 4.709 7.481 7.379 1.00 93.56 215 ILE A O 1
ATOM 1563 N N . ALA A 1 216 ? 4.180 6.654 9.396 1.00 92.94 216 ALA A N 1
ATOM 1564 C CA . ALA A 1 216 ? 4.479 5.266 9.062 1.00 92.94 216 ALA A CA 1
ATOM 1565 C C . ALA A 1 216 ? 3.622 4.747 7.900 1.00 92.94 216 ALA A C 1
ATOM 1567 O O . ALA A 1 216 ? 4.153 4.095 7.006 1.00 92.94 216 ALA A O 1
ATOM 1568 N N . GLY A 1 217 ? 2.321 5.051 7.876 1.00 95.25 217 GLY A N 1
ATOM 1569 C CA . GLY A 1 217 ? 1.451 4.608 6.789 1.00 95.25 217 GLY A CA 1
ATOM 1570 C C . GLY A 1 217 ? 1.824 5.234 5.444 1.00 95.25 217 GLY A C 1
ATOM 1571 O O . GLY A 1 217 ? 1.967 4.513 4.458 1.00 95.25 217 GLY A O 1
ATOM 1572 N N . VAL A 1 218 ? 2.093 6.544 5.417 1.00 95.56 218 VAL A N 1
ATOM 1573 C CA . VAL A 1 218 ? 2.610 7.221 4.213 1.00 95.56 218 VAL A CA 1
ATOM 1574 C C . VAL A 1 218 ? 3.963 6.643 3.801 1.00 95.56 218 VAL A C 1
ATOM 1576 O O . VAL A 1 218 ? 4.166 6.370 2.624 1.00 95.56 218 VAL A O 1
ATOM 1579 N N . ALA A 1 219 ? 4.872 6.407 4.751 1.00 90.81 219 ALA A N 1
ATOM 1580 C CA . ALA A 1 219 ? 6.203 5.871 4.476 1.00 90.81 219 ALA A CA 1
ATOM 1581 C C . ALA A 1 219 ? 6.158 4.456 3.882 1.00 90.81 219 ALA A C 1
ATOM 1583 O O . ALA A 1 219 ? 6.892 4.180 2.940 1.00 90.81 219 ALA A O 1
ATOM 1584 N N . VAL A 1 220 ? 5.283 3.573 4.378 1.00 92.56 220 VAL A N 1
ATOM 1585 C CA . VAL A 1 220 ? 5.079 2.227 3.809 1.00 92.56 220 VAL A CA 1
ATOM 1586 C C . VAL A 1 220 ? 4.656 2.317 2.344 1.00 92.56 220 VAL A C 1
ATOM 1588 O O . VAL A 1 220 ? 5.202 1.612 1.497 1.00 92.56 220 VAL A O 1
ATOM 1591 N N . HIS A 1 221 ? 3.705 3.198 2.039 1.00 94.94 221 HIS A N 1
ATOM 1592 C CA . HIS A 1 221 ? 3.201 3.359 0.681 1.00 94.94 221 HIS A CA 1
ATOM 1593 C C . HIS A 1 221 ? 4.229 4.033 -0.246 1.00 94.94 221 HIS A C 1
ATOM 1595 O O . HIS A 1 221 ? 4.468 3.560 -1.354 1.00 94.94 221 HIS A O 1
ATOM 1601 N N . ALA A 1 222 ? 4.911 5.070 0.238 1.00 91.31 222 ALA A N 1
ATOM 1602 C CA . ALA A 1 222 ? 6.024 5.720 -0.447 1.00 91.31 222 ALA A CA 1
ATOM 1603 C C . ALA A 1 222 ? 7.143 4.742 -0.801 1.00 91.31 222 ALA A C 1
ATOM 1605 O O . ALA A 1 222 ? 7.641 4.731 -1.925 1.00 91.31 222 ALA A O 1
ATOM 1606 N N . ALA A 1 223 ? 7.503 3.877 0.143 1.00 88.69 223 ALA A N 1
ATOM 1607 C CA . ALA A 1 223 ? 8.550 2.896 -0.056 1.00 88.69 223 ALA A CA 1
ATOM 1608 C C . ALA A 1 223 ? 8.139 1.815 -1.072 1.00 88.69 223 ALA A C 1
ATOM 1610 O O . ALA A 1 223 ? 8.955 1.419 -1.900 1.00 88.69 223 ALA A O 1
ATOM 1611 N N . TRP A 1 224 ? 6.868 1.397 -1.077 1.00 90.94 224 TRP A N 1
ATOM 1612 C CA . TRP A 1 224 ? 6.315 0.531 -2.123 1.00 90.94 224 TRP A CA 1
ATOM 1613 C C . TRP A 1 224 ? 6.383 1.175 -3.512 1.00 90.94 224 TRP A C 1
ATOM 1615 O O . TRP A 1 224 ? 6.913 0.560 -4.436 1.00 90.94 224 TRP A O 1
ATOM 1625 N N . ASN A 1 225 ? 5.924 2.422 -3.660 1.00 89.94 225 ASN A N 1
ATOM 1626 C CA . ASN A 1 225 ? 6.008 3.127 -4.941 1.00 89.94 225 ASN A CA 1
ATOM 1627 C C . ASN A 1 225 ? 7.458 3.318 -5.387 1.00 89.94 225 ASN A C 1
ATOM 1629 O O . ASN A 1 225 ? 7.779 3.071 -6.545 1.00 89.94 225 ASN A O 1
ATOM 1633 N N . GLY A 1 226 ? 8.351 3.699 -4.471 1.00 85.06 226 GLY A N 1
ATOM 1634 C CA . GLY A 1 226 ? 9.783 3.808 -4.748 1.00 85.06 226 GLY A CA 1
ATOM 1635 C C . GLY A 1 226 ? 10.384 2.497 -5.236 1.00 85.06 226 GLY A C 1
ATOM 1636 O O . GLY A 1 226 ? 11.081 2.487 -6.248 1.00 85.06 226 GLY A O 1
ATOM 1637 N N . ALA A 1 227 ? 10.063 1.386 -4.573 1.00 85.00 227 ALA A N 1
ATOM 1638 C CA . ALA A 1 227 ? 10.490 0.057 -4.984 1.00 85.00 227 ALA A CA 1
ATOM 1639 C C . ALA A 1 227 ? 10.007 -0.288 -6.400 1.00 85.00 227 ALA A C 1
ATOM 1641 O O . ALA A 1 227 ? 10.824 -0.697 -7.224 1.00 85.00 227 ALA A O 1
ATOM 1642 N N . LEU A 1 228 ? 8.723 -0.069 -6.707 1.00 85.25 228 LEU A N 1
ATOM 1643 C CA . LEU A 1 228 ? 8.179 -0.325 -8.043 1.00 85.25 228 LEU A CA 1
ATOM 1644 C C . LEU A 1 228 ? 8.861 0.536 -9.107 1.00 85.25 228 LEU A C 1
ATOM 1646 O O . LEU A 1 228 ? 9.346 -0.006 -10.097 1.00 85.25 228 LEU A O 1
ATOM 1650 N N . VAL A 1 229 ? 8.987 1.844 -8.873 1.00 83.38 229 VAL A N 1
ATOM 1651 C CA . VAL A 1 229 ? 9.648 2.766 -9.807 1.00 83.38 229 VAL A CA 1
ATOM 1652 C C . VAL A 1 229 ? 11.096 2.353 -10.061 1.00 83.38 229 VAL A C 1
ATOM 1654 O O . VAL A 1 229 ? 11.519 2.2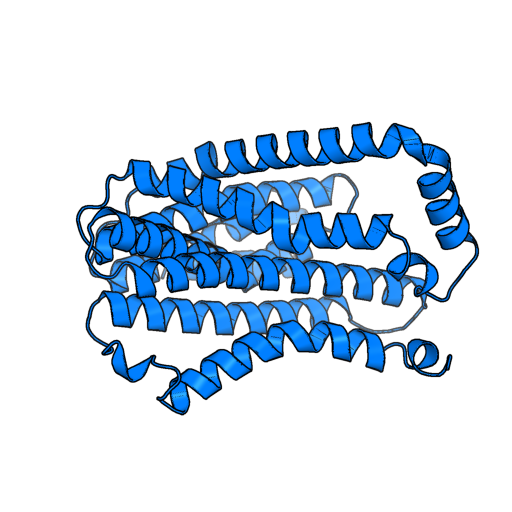91 -11.213 1.00 83.38 229 VAL A O 1
ATOM 1657 N N . ILE A 1 230 ? 11.848 2.008 -9.012 1.00 77.44 230 ILE A N 1
ATOM 1658 C CA . ILE A 1 230 ? 13.227 1.532 -9.157 1.00 77.44 230 ILE A CA 1
ATOM 1659 C C . ILE A 1 230 ? 13.271 0.240 -9.977 1.00 77.44 230 ILE A C 1
ATOM 1661 O O . ILE A 1 230 ? 14.103 0.124 -10.876 1.00 77.44 230 ILE A O 1
ATOM 1665 N N . THR A 1 231 ? 12.384 -0.723 -9.710 1.00 81.06 231 THR A N 1
ATOM 1666 C CA . THR A 1 231 ? 12.354 -1.969 -10.486 1.00 81.06 231 THR A CA 1
ATOM 1667 C C . THR A 1 231 ? 11.952 -1.750 -11.941 1.00 81.06 231 THR A C 1
ATOM 1669 O O . THR A 1 231 ? 12.540 -2.379 -12.812 1.00 81.06 231 THR A O 1
ATOM 1672 N N . SER A 1 232 ? 11.028 -0.833 -12.234 1.00 80.19 232 SER A N 1
ATOM 1673 C CA . SER A 1 232 ? 10.663 -0.480 -13.610 1.00 80.19 232 SER A CA 1
ATOM 1674 C C . SER A 1 232 ? 11.838 0.161 -14.345 1.00 80.19 232 SER A C 1
ATOM 1676 O O . SER A 1 232 ? 12.164 -0.235 -15.459 1.00 80.19 232 SER A O 1
ATOM 1678 N N . ILE A 1 233 ? 12.533 1.099 -13.696 1.00 75.00 233 ILE A N 1
ATOM 1679 C CA . ILE A 1 233 ? 13.739 1.735 -14.236 1.00 75.00 233 ILE A CA 1
ATOM 1680 C C . ILE A 1 233 ? 14.833 0.694 -14.514 1.00 75.00 233 ILE A C 1
ATOM 1682 O O . ILE A 1 233 ? 15.434 0.703 -15.588 1.00 75.00 233 ILE A O 1
ATOM 1686 N N . ALA A 1 234 ? 15.076 -0.211 -13.564 1.00 75.88 234 ALA A N 1
ATOM 1687 C CA . ALA A 1 234 ? 16.052 -1.284 -13.711 1.00 75.88 234 ALA A CA 1
ATOM 1688 C C . ALA A 1 234 ? 15.685 -2.242 -14.854 1.00 75.88 234 ALA A C 1
ATOM 1690 O O . ALA A 1 234 ? 16.574 -2.654 -15.592 1.00 75.88 234 ALA A O 1
ATOM 1691 N N . GLY A 1 235 ? 14.397 -2.554 -15.028 1.00 78.25 235 GLY A N 1
ATOM 1692 C CA . GLY A 1 235 ? 13.909 -3.393 -16.123 1.00 78.25 235 GLY A CA 1
ATOM 1693 C C . GLY A 1 235 ? 14.147 -2.756 -17.484 1.00 78.25 235 GLY A C 1
ATOM 1694 O O . GLY A 1 235 ? 14.745 -3.382 -18.351 1.00 78.25 235 GLY A O 1
ATOM 1695 N N . ILE A 1 236 ? 13.806 -1.472 -17.628 1.00 75.06 236 ILE A N 1
ATOM 1696 C CA . ILE A 1 236 ? 14.091 -0.704 -18.846 1.00 75.06 236 ILE A CA 1
ATOM 1697 C C . ILE A 1 236 ? 15.595 -0.730 -19.152 1.00 75.06 236 ILE A C 1
ATOM 1699 O O . ILE A 1 236 ? 15.994 -1.029 -20.274 1.00 75.06 236 ILE A O 1
ATOM 1703 N N . ALA A 1 237 ? 16.446 -0.449 -18.161 1.00 70.25 237 ALA A N 1
ATOM 1704 C CA . ALA A 1 237 ? 17.897 -0.473 -18.345 1.00 70.25 237 ALA A CA 1
ATOM 1705 C C . ALA A 1 237 ? 18.421 -1.869 -18.736 1.00 70.25 237 ALA A C 1
ATOM 1707 O O . ALA A 1 237 ? 19.302 -1.980 -19.588 1.00 70.25 237 ALA A O 1
ATOM 1708 N N . TYR A 1 238 ? 17.864 -2.928 -18.141 1.00 72.12 238 TYR A N 1
ATOM 1709 C CA . TYR A 1 238 ? 18.196 -4.320 -18.445 1.00 72.12 238 TYR A CA 1
ATOM 1710 C C . TYR A 1 238 ? 17.862 -4.683 -19.900 1.00 72.12 238 TYR A C 1
ATOM 1712 O O . TYR A 1 238 ? 18.710 -5.241 -20.602 1.00 72.12 238 TYR A O 1
ATOM 1720 N N . ASP A 1 239 ? 16.670 -4.297 -20.365 1.00 72.62 239 ASP A N 1
ATOM 1721 C CA . ASP A 1 239 ? 16.195 -4.541 -21.730 1.00 72.62 239 ASP A CA 1
ATOM 1722 C C . ASP A 1 239 ? 17.025 -3.769 -22.769 1.00 72.62 239 ASP A C 1
ATOM 1724 O O . ASP A 1 239 ? 17.429 -4.331 -23.789 1.00 72.62 239 ASP A O 1
ATOM 1728 N N . TYR A 1 240 ? 17.358 -2.501 -22.496 1.00 70.44 240 TYR A N 1
ATOM 1729 C CA . TYR A 1 240 ? 18.225 -1.697 -23.371 1.00 70.44 240 TYR A CA 1
ATOM 1730 C C . TYR A 1 240 ? 19.666 -2.215 -23.431 1.00 70.44 240 TYR A C 1
ATOM 1732 O O . TYR A 1 240 ? 20.307 -2.120 -24.478 1.00 70.44 240 TYR A O 1
ATOM 1740 N N . GLY A 1 241 ? 20.183 -2.766 -22.330 1.00 68.50 241 GLY A N 1
ATOM 1741 C CA . GLY A 1 241 ? 21.535 -3.320 -22.253 1.00 68.50 241 GLY A CA 1
ATOM 1742 C C . GLY A 1 241 ? 21.726 -4.636 -23.016 1.00 68.50 241 GLY A C 1
ATOM 1743 O O . GLY A 1 241 ? 22.844 -5.143 -23.073 1.00 68.50 241 GLY A O 1
ATOM 1744 N N . GLY A 1 242 ? 20.659 -5.213 -23.585 1.00 63.28 242 GLY A N 1
ATOM 1745 C CA . GLY A 1 242 ? 20.712 -6.496 -24.291 1.00 63.28 242 GLY A CA 1
ATOM 1746 C C . GLY A 1 242 ? 21.076 -7.677 -23.385 1.00 63.28 242 GLY A C 1
ATOM 1747 O O . GLY A 1 242 ? 21.535 -8.713 -23.872 1.00 63.28 242 GLY A O 1
ATOM 1748 N N . ALA A 1 243 ? 20.913 -7.524 -22.068 1.00 62.25 243 ALA A N 1
ATOM 1749 C CA . ALA A 1 243 ? 21.240 -8.559 -21.103 1.00 62.25 243 ALA A CA 1
ATOM 1750 C C . ALA A 1 243 ? 20.265 -9.742 -21.235 1.00 62.25 243 ALA A C 1
ATOM 1752 O O . ALA A 1 243 ? 19.050 -9.576 -21.311 1.00 62.25 243 ALA A O 1
ATOM 1753 N N . SER A 1 244 ? 20.795 -10.966 -21.252 1.00 55.50 244 SER A N 1
ATOM 1754 C CA . SER A 1 244 ? 19.978 -12.179 -21.277 1.00 55.50 244 SER A CA 1
ATOM 1755 C C . SER A 1 244 ? 19.654 -12.641 -19.854 1.00 55.50 244 SER A C 1
ATOM 1757 O O . SER A 1 244 ? 20.555 -13.067 -19.125 1.00 55.50 244 SER A O 1
ATOM 1759 N N . GLY A 1 245 ? 18.380 -12.617 -19.463 1.00 64.31 245 GLY A N 1
ATOM 1760 C CA . GLY A 1 245 ? 17.926 -13.150 -18.177 1.00 64.31 245 GLY A CA 1
ATOM 1761 C C . GLY A 1 245 ? 16.490 -12.766 -17.833 1.00 64.31 245 GLY A C 1
ATOM 1762 O O . GLY A 1 245 ? 15.827 -12.033 -18.556 1.00 64.31 245 GLY A O 1
ATOM 1763 N N . ASN A 1 246 ? 15.981 -13.328 -16.735 1.00 76.81 246 ASN A N 1
ATOM 1764 C CA . ASN A 1 246 ? 14.570 -13.228 -16.362 1.00 76.81 246 ASN A CA 1
ATOM 1765 C C . ASN A 1 246 ? 14.336 -12.115 -15.325 1.00 76.81 246 ASN A C 1
ATOM 1767 O O . ASN A 1 246 ? 13.964 -12.387 -14.180 1.00 76.81 246 ASN A O 1
ATOM 1771 N N . PHE A 1 247 ? 14.596 -10.862 -15.717 1.00 79.88 247 PHE A N 1
ATOM 1772 C CA . PHE A 1 247 ? 14.397 -9.696 -14.846 1.00 79.88 247 PHE A CA 1
ATOM 1773 C C . PHE A 1 247 ? 12.953 -9.607 -14.334 1.00 79.88 247 PHE A C 1
ATOM 1775 O O . PHE A 1 247 ? 12.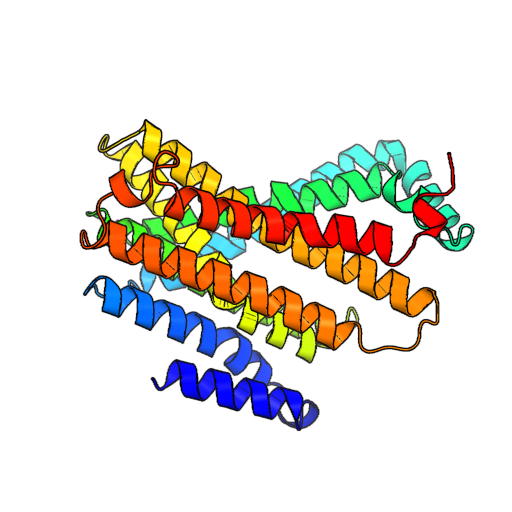737 -9.344 -13.153 1.00 79.88 247 PHE A O 1
ATOM 1782 N N . ALA A 1 248 ? 11.968 -9.920 -15.181 1.00 81.69 248 ALA A N 1
ATOM 1783 C CA . ALA A 1 248 ? 10.558 -9.943 -14.801 1.00 81.69 248 ALA A CA 1
ATOM 1784 C C . ALA A 1 248 ? 10.283 -10.886 -13.614 1.00 81.69 248 ALA A C 1
ATOM 1786 O O . ALA A 1 248 ? 9.621 -10.494 -12.653 1.00 81.69 248 ALA A O 1
ATOM 1787 N N . ALA A 1 249 ? 10.836 -12.105 -13.620 1.00 82.75 249 ALA A N 1
ATOM 1788 C CA . ALA A 1 249 ? 10.691 -13.021 -12.488 1.00 82.75 249 ALA A CA 1
ATOM 1789 C C . ALA A 1 249 ? 11.409 -12.520 -11.227 1.00 82.75 249 ALA A C 1
ATOM 1791 O O . ALA A 1 249 ? 10.876 -12.672 -10.129 1.00 82.75 249 AL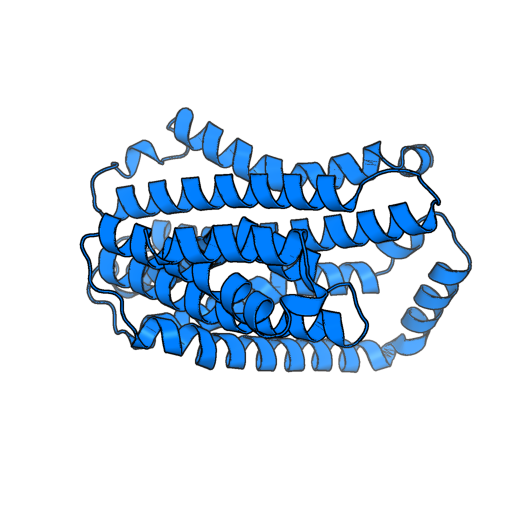A A O 1
ATOM 1792 N N . ALA A 1 250 ? 12.593 -11.913 -11.365 1.00 83.62 250 ALA A N 1
ATOM 1793 C CA . ALA A 1 250 ? 13.316 -11.331 -10.234 1.00 83.62 250 ALA A CA 1
ATOM 1794 C C . ALA A 1 250 ? 12.550 -10.149 -9.614 1.00 83.62 250 ALA A C 1
ATOM 1796 O O . ALA A 1 250 ? 12.417 -10.078 -8.392 1.00 83.62 250 ALA A O 1
ATOM 1797 N N . SER A 1 251 ? 11.992 -9.271 -10.452 1.00 84.81 251 SER A N 1
ATOM 1798 C CA . SER A 1 251 ? 11.123 -8.166 -10.042 1.00 84.81 251 SER A CA 1
ATOM 1799 C C . SER A 1 251 ? 9.890 -8.693 -9.307 1.00 84.81 251 SER A C 1
ATOM 1801 O O . SER A 1 251 ? 9.663 -8.306 -8.165 1.00 84.81 251 SER A O 1
ATOM 1803 N N . LEU A 1 252 ? 9.173 -9.673 -9.873 1.00 87.56 252 LEU A N 1
ATOM 1804 C CA . LEU A 1 252 ? 8.020 -10.293 -9.212 1.00 87.56 252 LEU A CA 1
ATOM 1805 C C . LEU A 1 252 ? 8.390 -10.957 -7.879 1.00 87.56 252 LEU A C 1
ATOM 1807 O O . LEU A 1 252 ? 7.660 -10.808 -6.902 1.00 87.56 252 LEU A O 1
ATOM 1811 N N . ALA A 1 253 ? 9.518 -11.667 -7.801 1.00 86.62 253 ALA A N 1
ATOM 1812 C CA . ALA A 1 253 ? 9.980 -12.279 -6.555 1.00 86.62 253 ALA A CA 1
ATOM 1813 C C . ALA A 1 253 ? 10.274 -11.221 -5.480 1.00 86.62 253 ALA A C 1
ATOM 1815 O O . ALA A 1 253 ? 9.887 -11.382 -4.321 1.00 86.62 253 ALA A O 1
ATOM 1816 N N . TYR A 1 254 ? 10.907 -10.116 -5.872 1.00 85.31 254 TYR A N 1
ATOM 1817 C CA . TYR A 1 254 ? 11.175 -8.985 -4.995 1.00 85.31 254 TYR A CA 1
ATOM 1818 C C . TYR A 1 254 ? 9.880 -8.299 -4.523 1.00 85.31 254 TYR A C 1
ATOM 1820 O O . TYR A 1 254 ? 9.692 -8.088 -3.323 1.00 85.31 254 TYR A O 1
ATOM 1828 N N . THR A 1 255 ? 8.939 -8.043 -5.433 1.00 88.31 255 THR A N 1
ATOM 1829 C CA . THR A 1 255 ? 7.600 -7.534 -5.112 1.00 88.31 255 THR A CA 1
ATOM 1830 C C . THR A 1 255 ? 6.861 -8.470 -4.151 1.00 88.31 255 THR A C 1
ATOM 1832 O O . THR A 1 255 ? 6.245 -8.014 -3.188 1.00 88.31 255 THR A O 1
ATOM 1835 N N . GLY A 1 256 ? 6.976 -9.785 -4.358 1.00 89.06 256 GLY A N 1
ATOM 1836 C CA . GLY A 1 256 ? 6.466 -10.821 -3.461 1.00 89.06 256 GLY A CA 1
ATOM 1837 C C . GLY A 1 256 ? 7.057 -10.747 -2.059 1.00 89.06 256 GLY A C 1
ATOM 1838 O O . GLY A 1 256 ? 6.311 -10.810 -1.083 1.00 89.06 256 GLY A O 1
ATOM 1839 N N . LEU A 1 257 ? 8.372 -10.555 -1.940 1.00 88.06 257 LEU A N 1
ATOM 1840 C CA . LEU A 1 257 ? 9.037 -10.389 -0.649 1.00 88.06 257 LEU A CA 1
ATOM 1841 C C . LEU A 1 257 ? 8.506 -9.160 0.102 1.00 88.06 257 LEU A C 1
ATOM 1843 O O . LEU A 1 257 ? 8.126 -9.287 1.267 1.00 88.06 257 LEU A O 1
ATOM 1847 N N . ILE A 1 258 ? 8.419 -7.996 -0.553 1.00 87.88 258 ILE A N 1
ATOM 1848 C CA . ILE A 1 258 ? 7.836 -6.795 0.070 1.00 87.88 258 ILE A CA 1
ATOM 1849 C C . ILE A 1 258 ? 6.388 -7.059 0.489 1.00 87.88 258 ILE A C 1
ATOM 1851 O O . ILE A 1 258 ? 5.992 -6.708 1.599 1.00 87.88 258 ILE A O 1
ATOM 1855 N N . GLY A 1 259 ? 5.612 -7.714 -0.374 1.00 90.38 259 GLY A N 1
ATOM 1856 C CA . GLY A 1 259 ? 4.236 -8.107 -0.103 1.00 90.38 259 GLY A CA 1
ATOM 1857 C C . GLY A 1 259 ? 4.088 -8.953 1.161 1.00 90.38 259 GLY A C 1
ATOM 1858 O O . GLY A 1 259 ? 3.248 -8.657 2.013 1.00 90.38 259 GLY A O 1
ATOM 1859 N N . VAL A 1 260 ? 4.944 -9.965 1.331 1.00 89.94 260 VAL A N 1
ATOM 1860 C CA . VAL A 1 260 ? 4.988 -10.817 2.531 1.00 89.94 260 VAL A CA 1
ATOM 1861 C C . VAL A 1 260 ? 5.339 -10.004 3.775 1.00 89.94 260 VAL A C 1
ATOM 1863 O O . VAL A 1 260 ? 4.687 -10.156 4.809 1.00 89.94 260 VAL A O 1
ATOM 1866 N N . LEU A 1 261 ? 6.330 -9.115 3.687 1.00 88.88 261 LEU A N 1
ATOM 1867 C CA . LEU A 1 261 ? 6.723 -8.261 4.809 1.00 88.88 261 LEU A CA 1
ATOM 1868 C C . LEU A 1 261 ? 5.599 -7.290 5.201 1.00 88.88 261 LEU A C 1
ATOM 1870 O O . LEU A 1 261 ? 5.297 -7.148 6.387 1.00 88.88 261 LEU A O 1
ATOM 1874 N N . ALA A 1 262 ? 4.925 -6.682 4.222 1.00 92.00 262 ALA A N 1
ATOM 1875 C CA . ALA A 1 262 ? 3.763 -5.828 4.445 1.00 92.00 262 ALA A CA 1
ATOM 1876 C C . ALA A 1 262 ? 2.592 -6.612 5.060 1.00 92.00 262 ALA A C 1
ATOM 1878 O O . ALA A 1 262 ? 1.953 -6.128 5.992 1.00 92.00 262 ALA A O 1
ATOM 1879 N N . ALA A 1 263 ? 2.338 -7.843 4.607 1.00 93.94 263 ALA A N 1
ATOM 1880 C CA . ALA A 1 263 ? 1.321 -8.716 5.190 1.00 93.94 263 ALA A CA 1
ATOM 1881 C C . ALA A 1 263 ? 1.645 -9.085 6.646 1.00 93.94 263 ALA A C 1
ATOM 1883 O O . ALA A 1 263 ? 0.758 -9.048 7.502 1.00 93.94 263 ALA A O 1
ATOM 1884 N N . GLY A 1 264 ? 2.913 -9.373 6.951 1.00 91.44 264 GLY A N 1
ATOM 1885 C CA . GLY A 1 264 ? 3.383 -9.599 8.317 1.00 91.44 264 GLY A CA 1
ATOM 1886 C C . GLY A 1 264 ? 3.183 -8.369 9.207 1.00 91.44 264 GLY A C 1
ATOM 1887 O O . GLY A 1 264 ? 2.597 -8.475 10.284 1.00 91.44 264 GLY A O 1
ATOM 1888 N N . ALA A 1 265 ? 3.585 -7.186 8.735 1.00 90.62 265 ALA A N 1
ATOM 1889 C CA . ALA A 1 265 ? 3.394 -5.926 9.453 1.00 90.62 265 ALA A CA 1
ATOM 1890 C C . ALA A 1 265 ? 1.905 -5.590 9.666 1.00 90.62 265 ALA A C 1
ATOM 1892 O O . ALA A 1 265 ? 1.515 -5.158 10.755 1.00 90.62 265 ALA A O 1
ATOM 1893 N N . LEU A 1 266 ? 1.052 -5.853 8.672 1.00 95.56 266 LEU A N 1
ATOM 1894 C CA . LEU A 1 266 ? -0.403 -5.735 8.779 1.00 95.56 266 LEU A CA 1
ATOM 1895 C C . LEU A 1 266 ? -0.968 -6.666 9.850 1.00 95.56 266 LEU A C 1
ATOM 1897 O O . LEU A 1 266 ? -1.746 -6.225 10.696 1.00 95.56 266 LEU A O 1
ATOM 1901 N N . TRP A 1 267 ? -0.546 -7.930 9.859 1.00 94.94 267 TRP A N 1
ATOM 1902 C CA . TRP A 1 267 ? -0.994 -8.909 10.845 1.00 94.94 267 TRP A CA 1
ATOM 1903 C C . TRP A 1 267 ? -0.580 -8.534 12.270 1.00 94.94 267 TRP A C 1
ATOM 1905 O O . TRP A 1 267 ? -1.396 -8.586 13.193 1.00 94.94 267 TRP A O 1
ATOM 1915 N N . VAL A 1 268 ? 0.670 -8.109 12.456 1.00 91.06 268 VAL A N 1
ATOM 1916 C CA . VAL A 1 268 ? 1.189 -7.639 13.748 1.00 91.06 268 VAL A CA 1
ATOM 1917 C C . VAL A 1 268 ? 0.428 -6.399 14.219 1.00 91.06 268 VAL A C 1
ATOM 1919 O O . VAL A 1 268 ? -0.008 -6.344 15.369 1.00 91.06 268 VAL A O 1
ATOM 1922 N N . THR A 1 269 ? 0.180 -5.442 13.323 1.00 92.88 269 THR A N 1
ATOM 1923 C CA . THR A 1 269 ? -0.593 -4.232 13.639 1.00 92.88 269 THR A CA 1
ATOM 1924 C C . THR A 1 269 ? -2.027 -4.580 14.035 1.00 92.88 269 THR A C 1
ATOM 1926 O O . THR A 1 269 ? -2.504 -4.110 15.066 1.00 92.88 269 THR A O 1
ATOM 1929 N N . ALA A 1 270 ? -2.699 -5.455 13.281 1.00 95.19 270 ALA A N 1
ATOM 1930 C CA . ALA A 1 270 ? -4.044 -5.923 13.607 1.00 95.19 270 ALA A CA 1
ATOM 1931 C C . ALA A 1 270 ? -4.085 -6.626 14.974 1.00 95.19 270 ALA A C 1
ATOM 1933 O O . ALA A 1 270 ? -4.996 -6.385 15.759 1.00 95.19 270 ALA A O 1
ATOM 1934 N N . SER A 1 271 ? -3.066 -7.430 15.289 1.00 92.38 271 SER A N 1
ATOM 1935 C CA . SER A 1 271 ? -2.927 -8.125 16.577 1.00 92.38 271 SER A CA 1
ATOM 1936 C C . SER A 1 271 ? -2.693 -7.163 17.748 1.00 92.38 271 SER A C 1
ATOM 1938 O O . SER A 1 271 ? -3.201 -7.365 18.848 1.00 92.38 271 SER A O 1
ATOM 1940 N N . SER A 1 272 ? -1.946 -6.082 17.527 1.00 91.44 272 SER A N 1
ATOM 1941 C CA . SER A 1 272 ? -1.771 -5.044 18.546 1.00 91.44 272 SER A CA 1
ATOM 1942 C C . SER A 1 272 ? -3.045 -4.226 18.749 1.00 91.44 272 SER A C 1
ATOM 1944 O O . SER A 1 272 ? -3.422 -3.924 19.879 1.00 91.44 272 SER A O 1
ATOM 1946 N N . VAL A 1 273 ? -3.770 -3.924 17.669 1.00 92.88 273 VAL A N 1
ATOM 1947 C CA . VAL A 1 273 ? -5.063 -3.228 17.730 1.00 92.88 273 VAL A CA 1
ATOM 1948 C C . VAL A 1 273 ? -6.154 -4.105 18.366 1.00 92.88 273 VAL A C 1
ATOM 1950 O O . VAL A 1 273 ? -7.032 -3.574 19.052 1.00 92.88 273 VAL A O 1
ATOM 1953 N N . SER A 1 274 ? -6.101 -5.433 18.203 1.00 92.19 274 SER A N 1
ATOM 1954 C CA . SER A 1 274 ? -6.990 -6.360 18.918 1.00 92.19 274 SER A CA 1
ATOM 1955 C C . SER A 1 274 ? -6.654 -6.464 20.411 1.00 92.19 274 SER A C 1
ATOM 1957 O O . SER A 1 274 ? -7.543 -6.789 21.196 1.00 92.19 274 SER A O 1
ATOM 1959 N N . GLY A 1 275 ? -5.437 -6.093 20.821 1.00 87.94 275 GLY A N 1
ATOM 1960 C CA . GLY A 1 275 ? -4.959 -6.162 22.205 1.00 87.94 275 GLY A CA 1
ATOM 1961 C C . GLY A 1 275 ? -4.248 -7.471 22.552 1.00 87.94 275 GLY A C 1
ATOM 1962 O O . GLY A 1 275 ? -3.961 -7.709 23.720 1.00 87.94 275 GLY A O 1
ATOM 1963 N N . GLU A 1 276 ? -3.958 -8.315 21.563 1.00 81.19 276 GLU A N 1
ATOM 1964 C CA . GLU A 1 276 ? -3.242 -9.581 21.767 1.00 81.19 276 GLU A CA 1
ATOM 1965 C C . GLU A 1 276 ? -1.725 -9.423 21.829 1.00 81.19 276 GLU A C 1
ATOM 1967 O O . GLU A 1 276 ? -1.049 -10.243 22.442 1.00 81.19 276 GLU A O 1
ATOM 1972 N N . ILE A 1 277 ? -1.193 -8.368 21.208 1.00 82.38 277 ILE A N 1
ATOM 1973 C CA . ILE A 1 277 ? 0.213 -7.976 21.326 1.00 82.38 277 ILE A CA 1
ATOM 1974 C C . ILE A 1 277 ? 0.273 -6.635 22.050 1.00 82.38 277 ILE A C 1
ATOM 1976 O O . ILE A 1 277 ? -0.367 -5.664 21.625 1.00 82.38 277 ILE A O 1
ATOM 1980 N N . ALA A 1 278 ? 1.051 -6.556 23.130 1.00 80.00 278 ALA A N 1
ATOM 1981 C CA . ALA A 1 278 ? 1.206 -5.309 23.859 1.00 80.00 278 ALA A CA 1
ATOM 1982 C C . ALA A 1 278 ? 1.992 -4.297 23.012 1.00 80.00 278 ALA A C 1
ATOM 1984 O O . ALA A 1 278 ? 2.938 -4.644 22.311 1.00 80.00 278 ALA A O 1
ATOM 1985 N N . ALA A 1 279 ? 1.646 -3.011 23.103 1.00 73.56 279 ALA A N 1
ATOM 1986 C CA . ALA A 1 279 ? 2.361 -1.963 22.366 1.00 73.56 279 ALA A CA 1
ATOM 1987 C C . ALA A 1 279 ? 3.867 -1.920 22.703 1.00 73.56 279 ALA A C 1
ATOM 1989 O O . ALA A 1 279 ? 4.681 -1.590 21.843 1.00 73.56 279 ALA A O 1
ATOM 1990 N N . ALA A 1 280 ? 4.238 -2.301 23.932 1.00 72.56 280 ALA A N 1
ATOM 1991 C CA . ALA A 1 280 ? 5.629 -2.421 24.367 1.00 72.56 280 ALA A CA 1
ATOM 1992 C C . ALA A 1 280 ? 6.419 -3.469 23.564 1.00 72.56 280 ALA A C 1
ATOM 1994 O O . ALA A 1 280 ? 7.613 -3.289 23.334 1.00 72.56 280 ALA A O 1
ATOM 1995 N N . ASP A 1 281 ? 5.753 -4.515 23.072 1.00 74.50 281 ASP A N 1
ATOM 1996 C CA . ASP A 1 281 ? 6.387 -5.568 22.274 1.00 74.50 281 ASP A CA 1
ATOM 1997 C C . ASP A 1 281 ? 6.712 -5.102 20.850 1.00 74.50 281 ASP A C 1
ATOM 1999 O O . ASP A 1 281 ? 7.524 -5.718 20.167 1.00 74.50 281 ASP A O 1
ATOM 2003 N N . LEU A 1 282 ? 6.105 -3.994 20.412 1.00 71.00 282 LEU A N 1
ATOM 2004 C CA . LEU A 1 282 ? 6.341 -3.362 19.112 1.00 71.00 282 LEU A CA 1
ATOM 2005 C C . LEU A 1 282 ? 7.259 -2.142 19.189 1.00 71.00 282 LEU A C 1
ATOM 2007 O O . LEU A 1 282 ? 7.572 -1.543 18.158 1.00 71.00 282 LEU A O 1
ATOM 2011 N N . ALA A 1 283 ? 7.670 -1.749 20.396 1.00 71.44 283 ALA A N 1
ATOM 2012 C CA . ALA A 1 283 ? 8.536 -0.601 20.586 1.00 71.44 283 ALA A CA 1
ATOM 2013 C C . ALA A 1 283 ? 9.920 -0.863 19.958 1.00 71.44 283 ALA A C 1
ATOM 2015 O O . ALA A 1 283 ? 10.410 -1.989 20.019 1.00 71.44 283 ALA A O 1
ATOM 2016 N N . PRO A 1 284 ? 10.614 0.163 19.430 1.00 67.69 284 PRO A N 1
ATOM 2017 C CA . PRO A 1 284 ? 11.978 0.015 18.905 1.00 67.69 284 PRO A CA 1
ATOM 2018 C C . PRO A 1 284 ? 12.992 -0.478 19.948 1.00 67.69 284 PRO A C 1
ATOM 2020 O O . PRO A 1 284 ? 14.072 -0.941 19.600 1.00 67.69 284 PRO A O 1
ATOM 2023 N N . THR A 1 285 ? 12.649 -0.369 21.233 1.00 73.44 285 THR A N 1
ATOM 2024 C CA . THR A 1 285 ? 13.416 -0.923 22.352 1.00 73.44 285 THR A CA 1
ATOM 2025 C C . THR A 1 285 ? 13.329 -2.449 22.436 1.00 73.44 285 THR A C 1
ATOM 2027 O O . THR A 1 285 ? 14.178 -3.070 23.070 1.00 73.44 285 THR A O 1
ATOM 2030 N N . ASN A 1 286 ? 12.335 -3.068 21.794 1.00 73.94 286 ASN A N 1
ATOM 2031 C CA . ASN A 1 286 ? 12.242 -4.510 21.631 1.00 73.94 286 ASN A CA 1
ATOM 2032 C C . ASN A 1 286 ? 13.080 -4.944 20.416 1.00 73.94 286 ASN A C 1
ATOM 2034 O O . ASN A 1 286 ? 12.804 -4.560 19.278 1.00 73.94 286 ASN A O 1
ATOM 2038 N N . GLY A 1 287 ? 14.091 -5.784 20.655 1.00 64.81 287 GLY A N 1
ATOM 2039 C CA . GLY A 1 287 ? 15.024 -6.226 19.615 1.00 64.81 287 GLY A CA 1
ATOM 2040 C C . GLY A 1 287 ? 14.362 -6.954 18.439 1.00 64.81 287 GLY A C 1
ATOM 2041 O O . GLY A 1 287 ? 14.810 -6.800 17.306 1.00 64.81 287 GLY A O 1
ATOM 2042 N N . HIS A 1 288 ? 13.272 -7.696 18.664 1.00 69.69 288 HIS A N 1
ATOM 2043 C CA . HIS A 1 288 ? 12.559 -8.397 17.590 1.00 69.69 288 HIS A CA 1
ATOM 2044 C C . HIS A 1 288 ? 11.762 -7.429 16.712 1.00 69.69 288 HIS A C 1
ATOM 2046 O O . HIS A 1 288 ? 11.775 -7.553 15.487 1.00 69.69 288 HIS A O 1
ATOM 2052 N N . ALA A 1 289 ? 11.110 -6.437 17.324 1.00 70.19 289 ALA A N 1
ATOM 2053 C CA . ALA A 1 289 ? 10.404 -5.395 16.588 1.00 70.19 289 ALA A CA 1
ATOM 2054 C C . ALA A 1 289 ? 11.383 -4.552 15.767 1.00 70.19 289 ALA A C 1
ATOM 2056 O O . ALA A 1 289 ? 11.159 -4.335 14.577 1.00 70.19 289 ALA A O 1
ATOM 2057 N N . LEU A 1 290 ? 12.506 -4.145 16.370 1.00 71.56 290 LEU A N 1
ATOM 2058 C CA . LEU A 1 290 ? 13.562 -3.422 15.668 1.00 71.56 290 LEU A CA 1
ATOM 2059 C C . LEU A 1 290 ? 14.100 -4.227 14.481 1.00 71.56 290 LEU A C 1
ATOM 2061 O O . LEU A 1 290 ? 14.246 -3.668 13.397 1.00 71.56 290 LEU A O 1
ATOM 2065 N N . ALA A 1 291 ? 14.346 -5.530 14.652 1.00 63.44 291 ALA A N 1
ATOM 2066 C CA . ALA A 1 291 ? 14.806 -6.398 13.571 1.00 63.44 291 ALA A CA 1
ATOM 2067 C C . ALA A 1 291 ? 13.779 -6.486 12.431 1.00 63.44 291 ALA A C 1
ATOM 2069 O O . ALA A 1 291 ? 14.151 -6.344 11.268 1.00 63.44 291 ALA A O 1
ATOM 2070 N N . GLY A 1 292 ? 12.489 -6.639 12.746 1.00 68.81 292 GLY A N 1
ATOM 2071 C CA . GLY A 1 292 ? 11.417 -6.659 11.746 1.00 68.81 292 GLY A CA 1
ATOM 2072 C C . GLY A 1 292 ? 11.309 -5.349 10.959 1.00 68.81 292 GLY A C 1
ATOM 2073 O O . GLY A 1 292 ? 11.269 -5.368 9.729 1.00 68.81 292 GLY A O 1
ATOM 2074 N N . TRP A 1 293 ? 11.339 -4.207 11.653 1.00 68.19 293 TRP A N 1
ATOM 2075 C CA . TRP A 1 293 ? 11.339 -2.886 11.015 1.00 68.19 293 TRP A CA 1
ATOM 2076 C C . TRP A 1 293 ? 12.597 -2.635 10.194 1.00 68.19 293 TRP A C 1
ATOM 2078 O O . TRP A 1 293 ? 12.509 -2.060 9.113 1.00 68.19 293 TRP A O 1
ATOM 2088 N N . THR A 1 294 ? 13.750 -3.096 10.676 1.00 71.38 294 THR A N 1
ATOM 2089 C CA . THR A 1 294 ? 15.017 -2.999 9.947 1.00 71.38 294 THR A CA 1
ATOM 2090 C C . THR A 1 294 ? 14.951 -3.812 8.665 1.00 71.38 294 THR A C 1
ATOM 2092 O O . THR A 1 294 ? 15.250 -3.272 7.611 1.00 71.38 294 THR A O 1
ATOM 2095 N N . VAL A 1 295 ? 14.482 -5.064 8.711 1.00 70.19 295 VAL A N 1
ATOM 2096 C CA . VAL A 1 295 ? 14.307 -5.884 7.503 1.00 70.19 295 VAL A CA 1
ATOM 2097 C C . VAL A 1 295 ? 13.362 -5.198 6.523 1.00 70.19 295 VAL A C 1
ATOM 2099 O O . VAL A 1 295 ? 13.709 -5.072 5.352 1.00 70.19 295 VAL A O 1
ATOM 2102 N N . LEU A 1 296 ? 12.213 -4.696 6.983 1.00 67.31 296 LEU A N 1
ATOM 2103 C CA . LEU A 1 296 ? 11.266 -3.985 6.124 1.00 67.31 296 LEU A CA 1
ATOM 2104 C C . LEU A 1 296 ? 11.910 -2.745 5.481 1.00 67.31 296 LEU A C 1
ATOM 2106 O O . LEU A 1 296 ? 11.882 -2.611 4.263 1.00 67.31 296 LEU A O 1
ATOM 2110 N N . ALA A 1 297 ? 12.551 -1.882 6.271 1.00 69.06 297 ALA A N 1
ATOM 2111 C CA . ALA A 1 297 ? 13.224 -0.680 5.780 1.00 69.06 297 ALA A CA 1
ATOM 2112 C C . ALA A 1 297 ? 14.374 -1.010 4.812 1.00 69.06 297 ALA A C 1
ATOM 2114 O O . ALA A 1 297 ? 14.481 -0.411 3.745 1.00 69.06 297 ALA A O 1
ATOM 2115 N N . SER A 1 298 ? 15.207 -1.999 5.141 1.00 63.19 298 SER A N 1
ATOM 2116 C CA . SER A 1 298 ? 16.305 -2.456 4.288 1.00 63.19 298 SER A CA 1
ATOM 2117 C C . SER A 1 298 ? 15.801 -3.062 2.983 1.00 63.19 298 SER A C 1
ATOM 2119 O O . SER A 1 298 ? 16.411 -2.829 1.945 1.00 63.19 298 SER A O 1
ATOM 2121 N N . SER A 1 299 ? 14.664 -3.763 2.995 1.00 64.00 299 SER A N 1
ATOM 2122 C CA . SER A 1 299 ? 14.053 -4.328 1.784 1.00 64.00 299 SER A CA 1
ATOM 2123 C C . SER A 1 299 ? 13.732 -3.255 0.749 1.00 64.00 299 SER A C 1
ATOM 2125 O O . SER A 1 299 ? 13.811 -3.528 -0.443 1.00 64.00 299 SER A O 1
ATOM 2127 N N . PHE A 1 300 ? 13.435 -2.030 1.189 1.00 61.56 300 PHE A N 1
ATOM 2128 C CA . PHE A 1 300 ? 13.203 -0.880 0.314 1.00 61.56 300 PHE A CA 1
ATOM 2129 C C . PHE A 1 300 ? 14.488 -0.193 -0.170 1.00 61.56 300 PHE A C 1
ATOM 2131 O O . PHE A 1 300 ? 14.461 0.494 -1.185 1.00 61.56 300 PHE A O 1
ATOM 2138 N N . LEU A 1 301 ? 15.620 -0.389 0.516 1.00 58.66 301 LEU A N 1
ATOM 2139 C CA . LEU A 1 301 ? 16.929 0.157 0.126 1.00 58.66 301 LEU A CA 1
ATOM 2140 C C . LEU A 1 301 ? 17.701 -0.773 -0.825 1.00 58.66 301 LEU A C 1
ATOM 2142 O O . LEU A 1 301 ? 18.499 -0.308 -1.639 1.00 58.66 301 LEU A O 1
ATOM 2146 N N . VAL A 1 302 ? 17.446 -2.082 -0.759 1.00 58.75 302 VAL A N 1
ATOM 2147 C CA . VAL A 1 302 ? 18.075 -3.107 -1.613 1.00 58.75 302 VAL A CA 1
ATOM 2148 C C . VAL A 1 302 ? 17.955 -2.831 -3.126 1.00 58.75 302 VAL A C 1
ATOM 2150 O O . VAL A 1 302 ? 18.947 -3.056 -3.815 1.00 58.75 302 VAL A O 1
ATOM 2153 N N . PRO A 1 303 ? 16.852 -2.293 -3.683 1.00 56.22 303 PRO A N 1
ATOM 2154 C CA . PRO A 1 303 ? 16.765 -1.955 -5.108 1.00 56.22 303 PRO A CA 1
ATOM 2155 C C . PRO A 1 303 ? 17.804 -0.933 -5.566 1.00 56.22 303 PRO A C 1
ATOM 2157 O O . PRO A 1 303 ? 18.321 -1.038 -6.674 1.00 56.22 303 PRO A O 1
ATOM 2160 N N . VAL A 1 304 ? 18.153 0.027 -4.704 1.00 52.12 304 VAL A N 1
ATOM 2161 C CA . VAL A 1 304 ? 19.198 1.020 -4.995 1.00 52.12 304 VAL A CA 1
ATOM 2162 C C . VAL A 1 304 ? 20.561 0.334 -5.073 1.00 52.12 304 VAL A C 1
ATOM 2164 O O . VAL A 1 304 ? 21.332 0.588 -5.993 1.00 52.12 304 VAL A O 1
ATOM 2167 N N . ALA A 1 305 ? 20.840 -0.591 -4.151 1.00 48.50 305 ALA A N 1
ATOM 2168 C CA . ALA A 1 305 ? 22.076 -1.369 -4.162 1.00 48.50 305 ALA A CA 1
ATOM 2169 C C . ALA A 1 305 ? 22.145 -2.340 -5.355 1.00 48.50 305 ALA A C 1
ATOM 2171 O O . ALA A 1 305 ? 23.207 -2.499 -5.949 1.00 48.50 305 ALA A O 1
ATOM 2172 N N . LEU A 1 306 ? 21.023 -2.953 -5.746 1.00 52.41 306 LEU A N 1
ATOM 2173 C CA . LEU A 1 306 ? 20.945 -3.825 -6.920 1.00 52.41 306 LEU A CA 1
ATOM 2174 C C . LEU A 1 306 ? 21.149 -3.056 -8.227 1.00 52.41 306 LEU A C 1
ATOM 2176 O O . LEU A 1 306 ? 21.824 -3.573 -9.106 1.00 52.41 306 LEU A O 1
ATOM 2180 N N . LEU A 1 307 ? 20.651 -1.821 -8.342 1.00 51.03 307 LEU A N 1
ATOM 2181 C CA . LEU A 1 307 ? 20.968 -0.945 -9.475 1.00 51.03 307 LEU A CA 1
ATOM 2182 C C . LEU A 1 307 ? 22.471 -0.639 -9.565 1.00 51.03 307 LEU A C 1
ATOM 2184 O O . LEU A 1 307 ? 23.033 -0.650 -10.653 1.00 51.03 307 LEU A O 1
ATOM 2188 N N . VAL A 1 308 ? 23.141 -0.407 -8.434 1.00 48.28 308 VAL A N 1
ATOM 2189 C CA . VAL A 1 308 ? 24.594 -0.156 -8.408 1.00 48.28 308 VAL A CA 1
ATOM 2190 C C . VAL A 1 308 ? 25.394 -1.419 -8.751 1.00 48.28 308 VAL A C 1
ATOM 2192 O O . VAL A 1 308 ? 26.392 -1.341 -9.458 1.00 48.28 308 VAL A O 1
ATOM 2195 N N . LEU A 1 309 ? 24.953 -2.592 -8.286 1.00 46.81 309 LEU A N 1
ATOM 2196 C CA . LEU A 1 309 ? 25.649 -3.865 -8.511 1.00 46.81 309 LEU A CA 1
ATOM 2197 C C . LEU A 1 309 ? 25.386 -4.482 -9.892 1.00 46.81 309 LEU A C 1
ATOM 2199 O O . LEU A 1 309 ? 26.268 -5.144 -10.429 1.00 46.81 309 LEU A O 1
ATOM 2203 N N . ALA A 1 310 ? 24.189 -4.300 -10.459 1.00 50.19 310 ALA A N 1
ATOM 2204 C CA . ALA A 1 310 ? 23.840 -4.797 -11.793 1.00 50.19 310 ALA A CA 1
ATOM 2205 C C . ALA A 1 310 ? 24.487 -3.969 -12.912 1.00 50.19 310 ALA A C 1
ATOM 2207 O O . ALA A 1 310 ? 24.680 -4.474 -14.015 1.00 50.19 310 ALA A O 1
ATOM 2208 N N . PHE A 1 311 ? 24.858 -2.724 -12.611 1.00 52.94 311 PHE A N 1
ATOM 2209 C CA . PHE A 1 311 ? 25.536 -1.816 -13.526 1.00 52.94 311 PHE A CA 1
ATOM 2210 C C . PHE A 1 311 ? 26.805 -1.254 -12.854 1.00 52.94 311 PHE A C 1
ATOM 2212 O O . PHE A 1 311 ? 26.854 -0.065 -12.537 1.00 52.94 311 PHE A O 1
ATOM 2219 N N . PRO A 1 312 ? 27.848 -2.080 -12.624 1.00 47.41 312 PRO A N 1
ATOM 2220 C CA . PRO A 1 312 ? 29.082 -1.647 -11.951 1.00 47.41 312 PRO A CA 1
ATOM 2221 C C . PRO A 1 312 ? 29.809 -0.519 -12.707 1.00 47.41 312 PRO A C 1
ATOM 2223 O O . PRO A 1 312 ? 30.519 0.291 -12.117 1.00 47.41 312 PRO A O 1
ATOM 2226 N N . GLU A 1 313 ? 29.535 -0.376 -14.003 1.00 50.78 313 GLU A N 1
ATOM 2227 C CA . GLU A 1 313 ? 29.997 0.741 -14.834 1.00 50.78 313 GLU A CA 1
ATOM 2228 C C . GLU A 1 313 ? 29.487 2.118 -14.348 1.00 50.78 313 GLU A C 1
ATOM 2230 O O . GLU A 1 313 ? 30.056 3.151 -14.705 1.00 50.78 313 GLU A O 1
ATOM 2235 N N . LEU A 1 314 ? 28.442 2.154 -13.507 1.00 43.84 314 LEU A N 1
ATOM 2236 C CA . LEU A 1 314 ? 27.959 3.360 -12.823 1.00 43.84 314 LEU A CA 1
ATOM 2237 C C . LEU A 1 314 ? 28.832 3.751 -11.616 1.00 43.84 314 LEU A C 1
ATOM 2239 O O . LEU A 1 314 ? 28.825 4.923 -11.234 1.00 43.84 314 LEU A O 1
ATOM 2243 N N . SER A 1 315 ? 29.561 2.807 -11.004 1.00 42.03 315 SER A N 1
ATOM 2244 C CA . SER A 1 315 ? 30.434 3.054 -9.842 1.00 42.03 315 SER A CA 1
ATOM 2245 C C . SER A 1 315 ? 31.885 3.379 -10.201 1.00 42.03 315 SER A C 1
ATOM 2247 O O . SER A 1 315 ? 32.569 4.012 -9.400 1.00 42.03 315 SER A O 1
ATOM 2249 N N . ASP A 1 316 ? 32.338 3.022 -11.403 1.00 43.88 316 ASP A N 1
ATOM 2250 C CA . ASP A 1 316 ? 33.734 3.196 -11.840 1.00 43.88 316 ASP A CA 1
ATOM 2251 C C . ASP A 1 316 ? 34.032 4.581 -12.464 1.00 43.88 316 ASP A C 1
ATOM 2253 O O . ASP A 1 316 ? 35.105 4.803 -13.021 1.00 43.88 316 ASP A O 1
ATOM 2257 N N . ALA A 1 317 ? 33.101 5.538 -12.372 1.00 43.78 317 ALA A N 1
ATOM 2258 C CA . ALA A 1 317 ? 33.209 6.878 -12.968 1.00 43.78 317 ALA A CA 1
ATOM 2259 C C . ALA A 1 317 ? 33.481 7.996 -11.935 1.00 43.78 317 ALA A C 1
ATOM 2261 O O . ALA A 1 317 ? 32.813 9.037 -11.953 1.00 43.78 317 ALA A O 1
ATOM 2262 N N . GLY A 1 318 ? 34.433 7.751 -11.027 1.00 45.38 318 GLY A N 1
ATOM 2263 C CA . GLY A 1 318 ? 35.022 8.757 -10.130 1.00 45.38 318 GLY A CA 1
ATOM 2264 C C . GLY A 1 318 ? 36.147 9.547 -10.787 1.00 45.38 318 GLY A C 1
ATOM 2265 O O . GLY A 1 318 ? 36.969 8.917 -11.487 1.00 45.38 318 GLY A O 1
#